Protein 4H61 (pdb70)

Structure (mmCIF, N/CA/C/O backbone):
data_4H61
#
_entry.id   4H61
#
_cell.length_a   125.950
_cell.length_b   125.950
_cell.length_c   125.950
_cell.angle_alpha   90.00
_cell.angle_beta   90.00
_cell.angle_gamma   90.00
#
_symmetry.space_group_name_H-M   'P 21 3'
#
loop_
_atom_site.group_PDB
_atom_site.id
_atom_site.type_symbol
_atom_site.label_atom_id
_atom_site.label_alt_id
_atom_site.label_comp_id
_atom_site.label_asym_id
_atom_site.label_entity_id
_atom_site.label_seq_id
_atom_site.pdbx_PDB_ins_code
_atom_site.Cartn_x
_atom_site.Cartn_y
_atom_site.Cartn_z
_atom_site.occupancy
_atom_site.B_iso_or_equiv
_atom_site.auth_seq_id
_atom_site.auth_comp_id
_atom_site.auth_asym_id
_atom_site.auth_atom_id
_atom_site.pdbx_PDB_model_num
ATOM 1 N N . HIS A 1 3 ? 49.781 111.062 73.076 1.00 193.78 8 HIS A N 1
ATOM 2 C CA . HIS A 1 3 ? 49.528 109.635 73.248 1.00 192.46 8 HIS A CA 1
ATOM 3 C C . HIS A 1 3 ? 49.943 108.846 72.007 1.00 183.55 8 HIS A C 1
ATOM 4 O O . HIS A 1 3 ? 50.060 109.400 70.913 1.00 185.43 8 HIS A O 1
ATOM 11 N N . MET A 1 4 ? 50.182 107.552 72.196 1.00 170.00 9 MET A N 1
ATOM 12 C CA . MET A 1 4 ? 50.466 106.644 71.095 1.00 154.48 9 MET A CA 1
ATOM 13 C C . MET A 1 4 ? 49.198 106.340 70.310 1.00 144.33 9 MET A C 1
ATOM 14 O O . MET A 1 4 ? 48.145 106.088 70.891 1.00 149.57 9 MET A O 1
ATOM 19 N N . ASP A 1 5 ? 49.308 106.363 68.986 1.00 128.19 10 ASP A N 1
ATOM 20 C CA . ASP A 1 5 ? 48.160 106.175 68.112 1.00 107.27 10 ASP A CA 1
ATOM 21 C C . ASP A 1 5 ? 47.931 104.693 67.861 1.00 109.60 10 ASP A C 1
ATOM 22 O O . ASP A 1 5 ? 48.764 104.019 67.257 1.00 112.62 10 ASP A O 1
ATOM 27 N N . LEU A 1 6 ? 46.787 104.193 68.319 1.00 105.47 11 LEU A N 1
ATOM 28 C CA . LEU A 1 6 ? 46.487 102.770 68.232 1.00 97.43 11 LEU A CA 1
ATOM 29 C C . LEU A 1 6 ? 46.011 102.348 66.848 1.00 100.69 11 LEU A C 1
ATOM 30 O O . LEU A 1 6 ? 45.823 101.159 66.586 1.00 111.69 11 LEU A O 1
ATOM 35 N N . THR A 1 7 ? 45.821 103.308 65.950 1.00 101.99 12 THR A N 1
ATOM 36 C CA . THR A 1 7 ? 45.439 102.958 64.581 1.00 106.44 12 THR A CA 1
ATOM 37 C C . THR A 1 7 ? 46.680 102.609 63.794 1.00 103.10 12 THR A C 1
ATOM 38 O O . THR A 1 7 ? 46.607 102.338 62.605 1.00 114.56 12 THR A O 1
ATOM 42 N N . SER A 1 8 ? 47.828 102.638 64.452 1.00 94.23 13 SER A N 1
ATOM 43 C CA . SER A 1 8 ? 49.057 102.432 63.736 1.00 100.91 13 SER A CA 1
ATOM 44 C C . SER A 1 8 ? 49.852 101.243 64.281 1.00 107.38 13 SER A C 1
ATOM 45 O O . SER A 1 8 ? 51.029 101.041 63.911 1.00 105.28 13 SER A O 1
ATOM 48 N N . ILE A 1 9 ? 49.228 100.449 65.150 1.00 95.00 14 ILE A N 1
ATOM 49 C CA . ILE A 1 9 ? 49.935 99.285 65.678 1.00 105.78 14 ILE A CA 1
ATOM 50 C C . ILE A 1 9 ? 49.180 97.973 65.506 1.00 109.73 14 ILE A C 1
ATOM 51 O O . ILE A 1 9 ? 47.975 97.956 65.283 1.00 111.57 14 ILE A O 1
ATOM 56 N N . GLN A 1 10 ? 49.922 96.877 65.593 1.00 114.09 15 GLN A N 1
ATOM 57 C CA . GLN A 1 10 ? 49.358 95.543 65.689 1.00 113.59 15 GLN A CA 1
ATOM 58 C C . GLN A 1 10 ? 50.000 94.903 66.903 1.00 108.16 15 GLN A C 1
ATOM 59 O O . GLN A 1 10 ? 51.174 95.133 67.194 1.00 112.24 15 GLN A O 1
ATOM 65 N N . TRP A 1 11 ? 49.234 94.092 67.608 1.00 103.53 16 TRP A N 1
ATOM 66 C CA . TRP A 1 11 ? 49.713 93.492 68.837 1.00 106.34 16 TRP A CA 1
ATOM 67 C C . TRP A 1 11 ? 49.586 91.982 68.688 1.00 109.85 16 TRP A C 1
ATOM 68 O O . TRP A 1 11 ? 48.654 91.491 68.053 1.00 111.42 16 TRP A O 1
ATOM 79 N N . ARG A 1 12 ? 50.547 91.252 69.236 1.00 111.76 17 ARG A N 1
ATOM 80 C CA . ARG A 1 12 ? 50.506 89.800 69.198 1.00 122.45 17 ARG A CA 1
ATOM 81 C C . ARG A 1 12 ? 51.336 89.236 70.338 1.00 127.98 17 ARG A C 1
ATOM 82 O O . ARG A 1 12 ? 52.504 89.593 70.491 1.00 134.39 17 ARG A O 1
ATOM 90 N N . MET A 1 13 ? 50.739 88.355 71.134 1.00 125.56 18 MET A N 1
ATOM 91 C CA . MET A 1 13 ? 51.436 87.782 72.282 1.00 128.82 18 MET A CA 1
ATOM 92 C C . MET A 1 13 ? 51.448 86.245 72.254 1.00 127.71 18 MET A C 1
ATOM 93 O O . MET A 1 13 ? 50.727 85.595 73.013 1.00 121.92 18 MET A O 1
ATOM 98 N N . PRO A 1 14 ? 52.289 85.659 71.383 1.00 137.09 19 PRO A N 1
ATOM 99 C CA . PRO A 1 14 ? 52.328 84.207 71.128 1.00 138.15 19 PRO A CA 1
ATOM 100 C C . PRO A 1 14 ? 52.512 83.365 72.392 1.00 142.16 19 PRO A C 1
ATOM 101 O O . PRO A 1 14 ? 52.018 82.237 72.456 1.00 137.80 19 PRO A O 1
ATOM 105 N N . GLU A 1 15 ? 53.208 83.917 73.383 1.00 150.93 20 GLU A N 1
ATOM 106 C CA . GLU A 1 15 ? 53.511 83.197 74.619 1.00 158.45 20 GLU A CA 1
ATOM 107 C C . GLU A 1 15 ? 52.269 82.967 75.477 1.00 150.66 20 GLU A C 1
ATOM 108 O O . GLU A 1 15 ? 52.256 82.096 76.344 1.00 152.21 20 GLU A O 1
ATOM 114 N N . TRP A 1 16 ? 51.227 83.754 75.232 1.00 144.38 21 TRP A N 1
ATOM 115 C CA . TRP A 1 16 ? 49.957 83.585 75.927 1.00 139.64 21 TRP A CA 1
ATOM 116 C C . TRP A 1 16 ? 49.125 82.535 75.196 1.00 141.95 21 TRP A C 1
ATOM 117 O O . TRP A 1 16 ? 48.479 81.687 75.816 1.00 139.54 21 TRP A O 1
ATOM 128 N N . VAL A 1 17 ? 49.157 82.598 73.868 1.00 143.88 22 VAL A N 1
ATOM 129 C CA . VAL A 1 17 ? 48.400 81.682 73.027 1.00 148.96 22 VAL A CA 1
ATOM 130 C C . VAL A 1 17 ? 48.807 80.233 73.276 1.00 158.74 22 VAL A C 1
ATOM 131 O O . VAL A 1 17 ? 47.951 79.359 73.427 1.00 159.44 22 VAL A O 1
ATOM 135 N N . GLN A 1 18 ? 50.113 79.986 73.324 1.00 165.34 23 GLN A N 1
ATOM 136 C CA . GLN A 1 18 ? 50.629 78.650 73.602 1.00 171.48 23 GLN A CA 1
ATOM 137 C C . GLN A 1 18 ? 50.235 78.195 75.004 1.00 168.19 23 GLN A C 1
ATOM 138 O O . GLN A 1 18 ? 49.876 77.038 75.214 1.00 170.52 23 GLN A O 1
ATOM 144 N N . SER A 1 19 ? 50.287 79.122 75.954 1.00 165.74 24 SER A N 1
ATOM 145 C CA . SER A 1 19 ? 49.929 78.843 77.341 1.00 166.70 24 SER A CA 1
ATOM 146 C C . SER A 1 19 ? 48.461 78.433 77.512 1.00 165.22 24 SER A C 1
ATOM 147 O O . SER A 1 19 ? 48.108 77.775 78.491 1.00 167.95 24 SER A O 1
ATOM 150 N N . MET A 1 20 ? 47.614 78.816 76.558 1.00 159.58 25 MET A N 1
ATOM 151 C CA . MET A 1 20 ? 46.175 78.557 76.651 1.00 153.26 25 MET A CA 1
ATOM 152 C C . MET A 1 20 ? 45.674 77.527 75.633 1.00 154.02 25 MET A C 1
ATOM 153 O O . MET A 1 20 ? 44.468 77.275 75.537 1.00 153.04 25 MET A O 1
ATOM 158 N N . GLY A 1 21 ? 46.598 76.939 74.875 1.00 153.73 26 GLY A N 1
ATOM 159 C CA . GLY A 1 21 ? 46.256 75.907 73.910 1.00 154.47 26 GLY A CA 1
ATOM 160 C C . GLY A 1 21 ? 45.574 76.427 72.657 1.00 153.52 26 GLY A C 1
ATOM 161 O O . GLY A 1 21 ? 44.748 75.734 72.055 1.00 150.72 26 GLY A O 1
ATOM 162 N N . GLY A 1 22 ? 45.919 77.652 72.266 1.00 151.98 27 GLY A N 1
ATOM 163 C CA . GLY A 1 22 ? 45.388 78.252 71.053 1.00 149.31 27 GLY A CA 1
ATOM 164 C C . GLY A 1 22 ? 44.145 79.088 71.287 1.00 146.41 27 GLY A C 1
ATOM 165 O O . GLY A 1 22 ? 43.461 78.943 72.303 1.00 147.17 27 GLY A O 1
ATOM 166 N N . LEU A 1 23 ? 43.840 79.966 70.340 1.00 144.19 28 LEU A N 1
ATOM 167 C CA . LEU A 1 23 ? 42.696 80.856 70.495 1.00 139.63 28 LEU A CA 1
ATOM 168 C C . LEU A 1 23 ? 41.379 80.136 70.271 1.00 141.34 28 LEU A C 1
ATOM 169 O O . LEU A 1 23 ? 41.238 79.336 69.346 1.00 143.29 28 LEU A O 1
ATOM 174 N N . ARG A 1 24 ? 40.418 80.434 71.135 1.00 142.25 29 ARG A N 1
ATOM 175 C CA . ARG A 1 24 ? 39.061 79.935 70.994 1.00 144.21 29 ARG A CA 1
ATOM 176 C C . ARG A 1 24 ? 38.103 81.052 71.387 1.00 139.31 29 ARG A C 1
ATOM 177 O O . ARG A 1 24 ? 38.474 81.949 72.149 1.00 135.14 29 ARG A O 1
ATOM 185 N N . THR A 1 25 ? 36.881 81.002 70.860 1.00 140.43 30 THR A N 1
ATOM 186 C CA . THR A 1 25 ? 35.826 81.945 71.231 1.00 136.61 30 THR A CA 1
ATOM 187 C C . THR A 1 25 ? 35.710 82.034 72.750 1.00 137.81 30 THR A C 1
ATOM 188 O O . THR A 1 25 ? 35.475 83.106 73.309 1.00 137.77 30 THR A O 1
ATOM 192 N N . GLU A 1 26 ? 35.907 80.890 73.400 1.00 141.15 31 GLU A N 1
ATOM 193 C CA . GLU A 1 26 ? 35.888 80.774 74.853 1.00 140.36 31 GLU A CA 1
ATOM 194 C C . GLU A 1 26 ? 36.847 81.732 75.549 1.00 130.51 31 GLU A C 1
ATOM 195 O O . GLU A 1 26 ? 36.557 82.195 76.651 1.00 127.76 31 GLU A O 1
ATOM 201 N N . ASN A 1 27 ? 37.986 82.020 74.917 1.00 126.10 32 ASN A N 1
ATOM 202 C CA . ASN A 1 27 ? 39.032 82.811 75.572 1.00 124.18 32 ASN A CA 1
ATOM 203 C C . ASN A 1 27 ? 39.584 84.022 74.800 1.00 125.30 32 ASN A C 1
ATOM 204 O O . ASN A 1 27 ? 40.420 84.764 75.327 1.00 130.34 32 ASN A O 1
ATOM 209 N N . VAL A 1 28 ? 39.121 84.227 73.571 1.00 117.58 33 VAL A N 1
ATOM 210 C CA . VAL A 1 28 ? 39.628 85.326 72.748 1.00 118.94 33 VAL A CA 1
ATOM 211 C C . VAL A 1 28 ? 39.531 86.708 73.427 1.00 120.84 33 VAL A C 1
ATOM 212 O O . VAL A 1 28 ? 40.438 87.531 73.317 1.00 124.82 33 VAL A O 1
ATOM 216 N N . LEU A 1 29 ? 38.445 86.948 74.148 1.00 119.16 34 LEU A N 1
ATOM 217 C CA . LEU A 1 29 ? 38.238 88.219 74.832 1.00 107.55 34 LEU A CA 1
ATOM 218 C C . LEU A 1 29 ? 39.259 88.398 75.942 1.00 108.41 34 LEU A C 1
ATOM 219 O O . LEU A 1 29 ? 39.636 89.520 76.270 1.00 114.02 34 LEU A O 1
ATOM 224 N N . GLU A 1 30 ? 39.706 87.295 76.530 1.00 110.72 35 GLU A N 1
ATOM 225 C CA . GLU A 1 30 ? 40.709 87.379 77.582 1.00 113.22 35 GLU A CA 1
ATOM 226 C C . GLU A 1 30 ? 42.037 87.781 76.961 1.00 115.74 35 GLU A C 1
ATOM 227 O O . GLU A 1 30 ? 42.789 88.576 77.530 1.00 120.53 35 GLU A O 1
ATOM 233 N N . TYR A 1 31 ? 42.310 87.218 75.787 1.00 113.50 36 TYR A N 1
ATOM 234 C CA . TYR A 1 31 ? 43.474 87.573 74.989 1.00 115.63 36 TYR A CA 1
ATOM 235 C C . TYR A 1 31 ? 43.466 89.071 74.739 1.00 114.52 36 TYR A C 1
ATOM 236 O O . TYR A 1 31 ? 44.458 89.771 74.981 1.00 116.62 36 TYR A O 1
ATOM 245 N N . PHE A 1 32 ? 42.325 89.549 74.260 1.00 106.74 37 PHE A N 1
ATOM 246 C CA . PHE A 1 32 ? 42.138 90.953 73.948 1.00 103.65 37 PHE A CA 1
ATOM 247 C C . PHE A 1 32 ? 42.440 91.815 75.167 1.00 103.79 37 PHE A C 1
ATOM 248 O O . PHE A 1 32 ? 42.958 92.918 75.034 1.00 104.60 37 PHE A O 1
ATOM 256 N N . SER A 1 33 ? 42.142 91.291 76.356 1.00 108.96 38 SER A N 1
ATOM 257 C CA . SER A 1 33 ? 42.353 92.025 77.611 1.00 111.45 38 SER A CA 1
ATOM 258 C C . SER A 1 33 ? 43.809 92.343 77.940 1.00 110.97 38 SER A C 1
ATOM 259 O O . SER A 1 33 ? 44.085 93.281 78.685 1.00 116.85 38 SER A O 1
ATOM 262 N N . GLN A 1 34 ? 44.738 91.561 77.407 1.00 106.25 39 GLN A N 1
ATOM 263 C CA . GLN A 1 34 ? 46.146 91.788 77.688 1.00 107.51 39 GLN A CA 1
ATOM 264 C C . GLN A 1 34 ? 46.745 92.785 76.687 1.00 109.11 39 GLN A C 1
ATOM 265 O O . GLN A 1 34 ? 47.937 93.102 76.739 1.00 109.65 39 GLN A O 1
ATOM 271 N N . SER A 1 35 ? 45.903 93.290 75.790 1.00 103.26 40 SER A N 1
ATOM 272 C CA . SER A 1 35 ? 46.366 94.150 74.706 1.00 103.05 40 SER A CA 1
ATOM 273 C C . SER A 1 35 ? 46.091 95.616 75.030 1.00 102.12 40 SER A C 1
ATOM 274 O O . SER A 1 35 ? 45.224 95.920 75.857 1.00 102.80 40 SER A O 1
ATOM 277 N N . PRO A 1 36 ? 46.829 96.535 74.386 1.00 98.53 41 PRO A N 1
ATOM 278 C CA . PR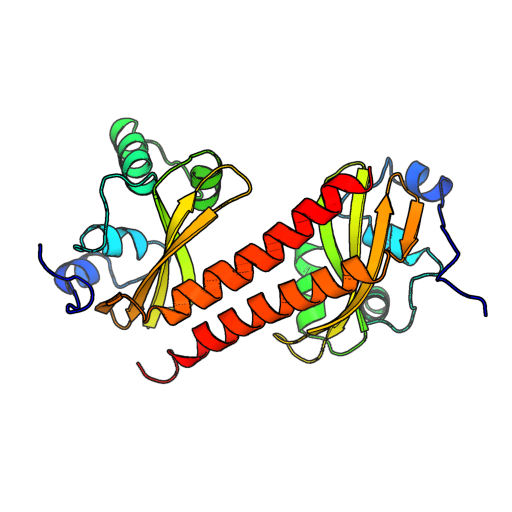O A 1 36 ? 46.631 97.976 74.602 1.00 93.67 41 PRO A CA 1
ATOM 279 C C . PRO A 1 36 ? 45.334 98.528 74.013 1.00 101.15 41 PRO A C 1
ATOM 280 O O . PRO A 1 36 ? 45.097 99.738 74.082 1.00 105.50 41 PRO A O 1
ATOM 284 N N . PHE A 1 37 ? 44.508 97.666 73.431 1.00 105.37 42 PHE A N 1
ATOM 285 C CA . PHE A 1 37 ? 43.213 98.103 72.913 1.00 101.74 42 PHE A CA 1
ATOM 286 C C . PHE A 1 37 ? 42.163 97.977 74.010 1.00 94.44 42 PHE A C 1
ATOM 287 O O . PHE A 1 37 ? 41.110 98.629 73.987 1.00 97.41 42 PHE A O 1
ATOM 295 N N . TYR A 1 38 ? 42.476 97.143 74.990 1.00 89.21 43 TYR A N 1
ATOM 296 C CA . TYR A 1 38 ? 41.582 96.922 76.114 1.00 94.71 43 TYR A CA 1
ATOM 297 C C . TYR A 1 38 ? 41.469 98.193 76.956 1.00 93.05 43 TYR A C 1
ATOM 298 O O . TYR A 1 38 ? 42.373 99.007 76.974 1.00 98.44 43 TYR A O 1
ATOM 307 N N . SER A 1 39 ? 40.343 98.369 77.625 1.00 96.73 44 SER A N 1
ATOM 308 C CA . SER A 1 39 ? 40.145 99.517 78.496 1.00 95.96 44 SER A CA 1
ATOM 309 C C . SER A 1 39 ? 39.617 99.071 79.843 1.00 99.16 44 SER A C 1
ATOM 310 O O . SER A 1 39 ? 38.548 98.459 79.933 1.00 98.14 44 SER A O 1
ATOM 313 N N . HIS A 1 40 ? 40.356 99.389 80.895 1.00 101.89 45 HIS A N 1
ATOM 314 C CA . HIS A 1 40 ? 39.981 98.928 82.222 1.00 97.37 45 HIS A CA 1
ATOM 315 C C . HIS A 1 40 ? 38.762 99.664 82.790 1.00 97.91 45 HIS A C 1
ATOM 316 O O . HIS A 1 40 ? 38.296 99.338 83.874 1.00 102.42 45 HIS A O 1
ATOM 323 N N . LYS A 1 41 ? 38.251 100.650 82.052 1.00 97.55 46 LYS A N 1
ATOM 324 C CA . LYS A 1 41 ? 37.010 101.329 82.423 1.00 101.68 46 LYS A CA 1
ATOM 325 C C . LYS A 1 41 ? 35.793 100.466 82.085 1.00 99.60 46 LYS A C 1
ATOM 326 O O . LYS A 1 41 ? 34.677 100.772 82.484 1.00 102.89 46 LYS A O 1
ATOM 332 N N . SER A 1 42 ? 36.006 99.397 81.330 1.00 100.73 47 SER A N 1
ATOM 333 C CA . SER A 1 42 ? 34.888 98.679 80.725 1.00 104.56 47 SER A CA 1
ATOM 334 C C . SER A 1 42 ? 34.085 97.858 81.719 1.00 105.99 47 SER A C 1
ATOM 335 O O . SER A 1 42 ? 34.626 97.355 82.706 1.00 99.39 47 SER A O 1
ATOM 338 N N . ASN A 1 43 ? 32.794 97.707 81.432 1.00 106.27 48 ASN A N 1
ATOM 339 C CA . ASN A 1 43 ? 31.953 96.792 82.184 1.00 110.59 48 ASN A CA 1
ATOM 340 C C . ASN A 1 43 ? 32.577 95.394 82.210 1.00 109.23 48 ASN A C 1
ATOM 341 O O . ASN A 1 43 ? 32.438 94.660 83.195 1.00 109.76 48 ASN A O 1
ATOM 346 N N . ASN A 1 44 ? 33.265 95.043 81.122 1.00 100.86 49 ASN A N 1
ATOM 347 C CA . ASN A 1 44 ? 34.003 93.785 81.028 1.00 100.45 49 ASN A CA 1
ATOM 348 C C . ASN A 1 44 ? 34.931 93.575 82.226 1.00 105.54 49 ASN A C 1
ATOM 349 O O . ASN A 1 44 ? 34.909 92.525 82.883 1.00 110.12 49 ASN A O 1
ATOM 354 N N . GLU A 1 45 ? 35.735 94.591 82.510 1.00 100.91 50 GLU A N 1
ATOM 355 C CA . GLU A 1 45 ? 36.710 94.514 83.584 1.00 107.33 50 GLU A CA 1
ATOM 356 C C . GLU A 1 45 ? 36.029 94.427 84.948 1.00 110.81 50 GLU A C 1
ATOM 357 O O . GLU A 1 45 ? 36.472 93.691 85.840 1.00 112.35 50 GLU A O 1
ATOM 363 N N . MET A 1 46 ? 34.946 95.181 85.101 1.00 106.17 51 MET A N 1
ATOM 364 C CA . MET A 1 46 ? 34.241 95.226 86.369 1.00 103.42 51 MET A CA 1
ATOM 365 C C . MET A 1 46 ? 33.741 93.828 86.681 1.00 108.51 51 MET A C 1
ATOM 366 O O . MET A 1 46 ? 33.884 93.337 87.804 1.00 109.27 51 MET A O 1
ATOM 371 N N . LEU A 1 47 ? 33.177 93.187 85.662 1.00 107.88 52 LEU A N 1
ATOM 372 C CA . LEU A 1 47 ? 32.700 91.817 85.775 1.00 105.04 52 LEU A CA 1
ATOM 373 C C . LEU A 1 47 ? 33.828 90.835 86.074 1.00 112.43 52 LEU A C 1
ATOM 374 O O . LEU A 1 47 ? 33.643 89.926 86.880 1.00 121.55 52 LEU A O 1
ATOM 379 N N . LYS A 1 48 ? 34.990 91.013 85.437 1.00 108.61 53 LYS A N 1
ATOM 380 C CA . LYS A 1 48 ? 36.097 90.080 85.647 1.00 107.60 53 LYS A CA 1
ATOM 381 C C . LYS A 1 48 ? 36.447 90.044 87.124 1.00 114.82 53 LYS A C 1
ATOM 382 O O . LYS A 1 48 ? 36.734 88.986 87.686 1.00 122.77 53 LYS A O 1
ATOM 388 N N . MET A 1 49 ? 36.387 91.208 87.758 1.00 112.49 54 MET A N 1
ATOM 389 C CA . MET A 1 49 ? 36.825 91.329 89.139 1.00 116.54 54 MET A CA 1
ATOM 390 C C . MET A 1 49 ? 35.785 90.900 90.168 1.00 123.27 54 MET A C 1
ATOM 391 O O . MET A 1 49 ? 36.148 90.370 91.216 1.00 128.97 54 MET A O 1
ATOM 396 N N . GLN A 1 50 ? 34.504 91.119 89.882 1.00 120.50 55 GLN A N 1
ATOM 397 C CA . GLN A 1 50 ? 33.473 90.610 90.772 1.00 129.07 55 GLN A CA 1
ATOM 398 C C . GLN A 1 50 ? 33.581 89.091 90.789 1.00 131.11 55 GLN A C 1
ATOM 399 O O . GLN A 1 50 ? 33.439 88.456 91.834 1.00 131.25 55 GLN A O 1
ATOM 405 N N . SER A 1 51 ? 33.871 88.524 89.622 1.00 128.53 56 SER A N 1
ATOM 406 C CA . SER A 1 51 ? 33.946 87.079 89.462 1.00 129.57 56 SER A CA 1
ATOM 407 C C . SER A 1 51 ? 35.110 86.481 90.248 1.00 129.75 56 SER A C 1
ATOM 408 O O . SER A 1 51 ? 34.946 85.498 90.972 1.00 131.42 56 SER A O 1
ATOM 411 N N . GLN A 1 52 ? 36.285 87.083 90.102 1.00 123.09 57 GLN A N 1
ATOM 412 C CA . GLN A 1 52 ? 37.473 86.608 90.793 1.00 126.95 57 GLN A CA 1
ATOM 413 C C . GLN A 1 52 ? 37.374 86.806 92.304 1.00 134.34 57 GLN A C 1
ATOM 414 O O . GLN A 1 52 ? 37.689 85.904 93.086 1.00 136.22 57 GLN A O 1
ATOM 420 N N . PHE A 1 53 ? 36.935 87.993 92.706 1.00 133.04 58 PHE A N 1
ATOM 421 C CA . PHE A 1 53 ? 36.891 88.356 94.114 1.00 134.15 58 PHE A CA 1
ATOM 422 C C . PHE A 1 53 ? 35.872 87.547 94.901 1.00 139.76 58 PHE A C 1
ATOM 423 O O . PHE A 1 53 ? 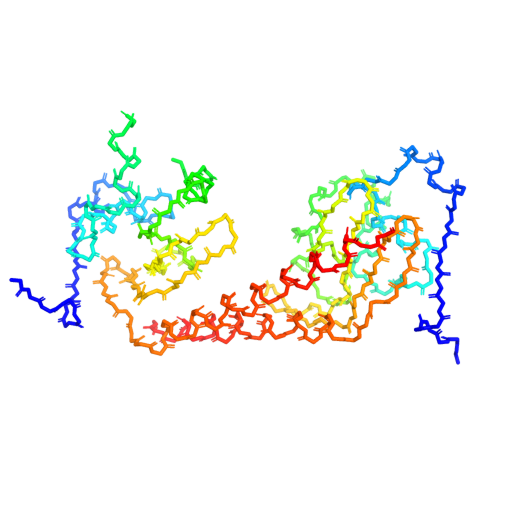36.115 87.203 96.057 1.00 143.64 58 PHE A O 1
ATOM 431 N N . ASN A 1 54 ? 34.729 87.262 94.281 1.00 139.44 59 ASN A N 1
ATOM 432 C CA . ASN A 1 54 ? 33.661 86.523 94.948 1.00 141.26 59 ASN A CA 1
ATOM 433 C C . ASN A 1 54 ? 33.751 85.036 94.655 1.00 147.26 59 ASN A C 1
ATOM 434 O O . ASN A 1 54 ? 32.933 84.256 95.148 1.00 154.74 59 ASN A O 1
ATOM 439 N N . ALA A 1 55 ? 34.751 84.655 93.858 1.00 143.39 60 ALA A N 1
ATOM 440 C CA . ALA A 1 55 ? 34.923 83.273 93.400 1.00 140.21 60 ALA A CA 1
ATOM 441 C C . ALA A 1 55 ? 33.624 82.734 92.803 1.00 143.21 60 ALA A C 1
ATOM 442 O O . ALA A 1 55 ? 33.123 81.692 93.214 1.00 142.17 60 ALA A O 1
ATOM 444 N N . LEU A 1 56 ? 33.087 83.462 91.830 1.00 145.89 61 LEU A N 1
ATOM 445 C CA . LEU A 1 56 ? 31.764 83.182 91.301 1.00 149.05 61 LEU A CA 1
ATOM 446 C C . LEU A 1 56 ? 31.800 83.039 89.785 1.00 151.36 61 LEU A C 1
ATOM 447 O O . LEU A 1 56 ? 32.498 83.781 89.098 1.00 152.66 61 LEU A O 1
ATOM 452 N N . ASP A 1 57 ? 31.051 82.074 89.269 1.00 155.75 62 ASP A N 1
ATOM 453 C CA . ASP A 1 57 ? 30.882 81.921 87.831 1.00 158.14 62 ASP A CA 1
ATOM 454 C C . ASP A 1 57 ? 29.630 82.682 87.413 1.00 159.28 62 ASP A C 1
ATOM 455 O O . ASP A 1 57 ? 28.523 82.380 87.858 1.00 161.53 62 ASP A O 1
ATOM 460 N N . LEU A 1 58 ? 29.814 83.675 86.555 1.00 155.67 63 LEU A N 1
ATOM 461 C CA . LEU A 1 58 ? 28.728 84.570 86.191 1.00 150.58 63 LEU A CA 1
ATOM 462 C C . LEU A 1 58 ? 28.067 84.169 84.877 1.00 148.37 63 LEU A C 1
ATOM 463 O O . LEU A 1 58 ? 27.137 84.829 84.412 1.00 151.77 63 LEU A O 1
ATOM 468 N N . GLY A 1 59 ? 28.556 83.089 84.277 1.00 143.17 64 GLY A N 1
ATOM 469 C CA . GLY A 1 59 ? 27.930 82.529 83.094 1.00 141.61 64 GLY A CA 1
ATOM 470 C C . GLY A 1 59 ? 28.040 83.391 81.854 1.00 139.89 64 GLY A C 1
ATOM 471 O O . GLY A 1 59 ? 29.100 83.948 81.566 1.00 145.67 64 GLY A O 1
ATOM 472 N N . ASP A 1 60 ? 26.935 83.504 81.122 1.00 134.88 65 ASP A N 1
ATOM 473 C CA . ASP A 1 60 ? 26.927 84.172 79.824 1.00 133.17 65 ASP A CA 1
ATOM 474 C C . ASP A 1 60 ? 27.236 85.661 79.939 1.00 136.70 65 ASP A C 1
ATOM 475 O O . ASP A 1 60 ? 26.479 86.418 80.548 1.00 140.62 65 ASP A O 1
ATOM 480 N N . LEU A 1 61 ? 28.352 86.071 79.347 1.00 133.25 66 LEU A N 1
ATOM 481 C CA . LEU A 1 61 ? 28.809 87.451 79.428 1.00 125.86 66 LEU A CA 1
ATOM 482 C C . LEU A 1 61 ? 27.790 88.430 78.862 1.00 129.10 66 LEU A C 1
ATOM 483 O O . LEU A 1 61 ? 27.449 89.422 79.509 1.00 126.46 66 LEU A O 1
ATOM 488 N N . ASN A 1 62 ? 27.315 88.146 77.652 1.00 131.96 67 ASN A N 1
ATOM 489 C CA . ASN A 1 62 ? 26.376 89.024 76.958 1.00 129.63 67 ASN A CA 1
ATOM 490 C C . ASN A 1 62 ? 25.118 89.329 77.762 1.00 129.04 67 ASN A C 1
ATOM 491 O O . ASN A 1 62 ? 24.553 90.421 77.659 1.00 130.40 67 ASN A O 1
ATOM 496 N N . SER A 1 63 ? 24.670 88.367 78.558 1.00 125.15 68 SER A N 1
ATOM 497 C CA . SER A 1 63 ? 23.491 88.607 79.372 1.00 129.93 68 SER A CA 1
ATOM 498 C C . SER A 1 63 ? 23.867 89.495 80.551 1.00 128.08 68 SER A C 1
ATOM 499 O O . SER A 1 63 ? 23.080 90.336 80.982 1.00 133.17 68 SER A O 1
ATOM 502 N N . GLN A 1 64 ? 25.081 89.325 81.057 1.00 123.28 69 GLN A N 1
ATOM 503 C CA . GLN A 1 64 ? 25.567 90.186 82.128 1.00 124.14 69 GLN A CA 1
ATOM 504 C C . GLN A 1 64 ? 25.732 91.637 81.664 1.00 120.10 69 GLN A C 1
ATOM 505 O O . GLN A 1 64 ? 25.438 92.576 82.410 1.00 120.49 69 GLN A O 1
ATOM 511 N N . LEU A 1 65 ? 26.189 91.815 80.428 1.00 111.98 70 LEU A N 1
ATOM 512 C CA . LEU A 1 65 ? 26.392 93.152 79.883 1.00 114.08 70 LEU A CA 1
ATOM 513 C C . LEU A 1 65 ? 25.089 93.933 79.672 1.00 123.17 70 LEU A C 1
ATOM 514 O O . LEU A 1 65 ? 25.082 95.162 79.751 1.00 126.17 70 LEU A O 1
ATOM 519 N N . LYS A 1 66 ? 23.991 93.231 79.407 1.00 126.21 71 LYS A N 1
ATOM 520 C CA . LYS A 1 66 ? 22.725 93.916 79.146 1.00 129.98 71 LYS A CA 1
ATOM 521 C C . LYS A 1 66 ? 22.267 94.733 80.352 1.00 128.71 71 LYS A C 1
ATOM 522 O O . LYS A 1 66 ? 21.688 95.812 80.199 1.00 131.66 71 LYS A O 1
ATOM 528 N N . ARG A 1 67 ? 22.577 94.236 81.545 1.00 125.54 72 ARG A N 1
ATOM 529 C CA . ARG A 1 67 ? 22.173 94.881 82.794 1.00 127.66 72 ARG A CA 1
ATOM 530 C C . ARG A 1 67 ? 23.050 96.071 83.172 1.00 126.14 72 ARG A C 1
ATOM 531 O O . ARG A 1 67 ? 22.804 96.726 84.181 1.00 129.42 72 ARG A O 1
ATOM 539 N N . LEU A 1 68 ? 24.085 96.342 82.384 1.00 122.18 73 LEU A N 1
ATOM 540 C CA . LEU A 1 68 ? 25.029 97.401 82.733 1.00 116.59 73 LEU A CA 1
ATOM 541 C C . LEU A 1 68 ? 25.107 98.486 81.668 1.00 115.14 73 LEU A C 1
ATOM 542 O O . LEU A 1 68 ? 24.711 98.268 80.521 1.00 126.17 73 LEU A O 1
ATOM 547 N N . THR A 1 69 ? 25.615 99.652 82.057 1.00 105.95 74 THR A N 1
ATOM 548 C CA . THR A 1 69 ? 25.850 100.757 81.122 1.00 102.03 74 THR A CA 1
ATOM 549 C C . THR A 1 69 ? 27.310 101.197 81.177 1.00 105.33 74 THR A C 1
ATOM 550 O O . THR A 1 69 ? 27.942 101.166 82.238 1.00 109.78 74 THR A O 1
ATOM 554 N N . GLY A 1 70 ? 27.851 101.595 80.029 1.00 102.36 75 GLY A N 1
ATOM 555 C CA . GLY A 1 70 ? 29.244 101.991 79.942 1.00 91.74 75 GLY A CA 1
ATOM 556 C C . GLY A 1 70 ? 29.979 101.292 78.820 1.00 101.26 75 GLY A C 1
ATOM 557 O O . GLY A 1 70 ? 29.363 100.573 78.023 1.00 109.28 75 GLY A O 1
ATOM 558 N N . ILE A 1 71 ? 31.295 101.504 78.752 1.00 99.52 76 ILE A N 1
ATOM 559 C CA . ILE A 1 71 ? 32.136 100.846 77.747 1.00 100.52 76 ILE A CA 1
ATOM 560 C C . ILE A 1 71 ? 32.048 99.314 77.835 1.00 104.24 76 ILE A C 1
ATOM 561 O O . ILE A 1 71 ? 32.124 98.734 78.924 1.00 106.64 76 ILE A O 1
ATOM 566 N N . GLN A 1 72 ? 31.877 98.663 76.689 1.00 100.57 77 GLN A N 1
ATOM 567 C CA . GLN A 1 72 ? 31.771 97.207 76.650 1.00 100.66 77 GLN A CA 1
ATOM 568 C C . GLN A 1 72 ? 32.512 96.656 75.448 1.00 101.84 77 GLN A C 1
ATOM 569 O O . GLN A 1 72 ? 32.603 97.314 74.408 1.00 102.54 77 GLN A O 1
ATOM 575 N N . PHE A 1 73 ? 33.035 95.445 75.598 1.00 100.19 78 PHE A N 1
ATOM 576 C CA . PHE A 1 73 ? 33.639 94.725 74.486 1.00 102.56 78 PHE A CA 1
ATOM 577 C C . PHE A 1 73 ? 32.867 93.439 74.239 1.00 106.10 78 PHE A C 1
ATOM 578 O O . PHE A 1 73 ? 32.645 92.650 75.158 1.00 107.90 78 PHE A O 1
ATOM 586 N N . VAL A 1 74 ? 32.442 93.232 73.000 1.00 102.04 79 VAL A N 1
ATOM 587 C CA . VAL A 1 74 ? 31.707 92.026 72.665 1.00 103.09 79 VAL A CA 1
ATOM 588 C C . VAL A 1 74 ? 32.240 91.418 71.382 1.00 108.04 79 VAL A C 1
ATOM 589 O O . VAL A 1 74 ? 32.827 92.110 70.542 1.00 110.98 79 VAL A O 1
ATOM 593 N N . ILE A 1 75 ? 32.042 90.113 71.245 1.00 108.89 80 ILE A N 1
ATOM 594 C CA . ILE A 1 75 ? 32.383 89.408 70.023 1.00 108.75 80 ILE A CA 1
ATOM 595 C C . ILE A 1 75 ? 31.192 89.481 69.084 1.00 113.85 80 ILE A C 1
ATOM 596 O O . ILE A 1 75 ? 30.067 89.147 69.469 1.00 119.51 80 ILE A O 1
ATOM 601 N N . ILE A 1 76 ? 31.427 89.939 67.859 1.00 110.46 81 ILE A N 1
ATOM 602 C CA . ILE A 1 76 ? 30.333 90.100 66.901 1.00 110.50 81 ILE A CA 1
ATOM 603 C C . ILE A 1 76 ? 30.539 89.277 65.634 1.00 118.13 81 ILE A C 1
ATOM 604 O O . ILE A 1 76 ? 29.713 89.320 64.727 1.00 122.58 81 ILE A O 1
ATOM 609 N N . HIS A 1 77 ? 31.646 88.545 65.570 1.00 116.45 82 HIS A N 1
ATOM 610 C CA . HIS A 1 77 ? 31.876 87.628 64.465 1.00 120.28 82 HIS A CA 1
ATOM 611 C C . HIS A 1 77 ? 32.852 86.518 64.839 1.00 128.45 82 HIS A C 1
ATOM 612 O O . HIS A 1 77 ? 33.878 86.770 65.464 1.00 133.77 82 HIS A O 1
ATOM 619 N N . GLU A 1 78 ? 32.528 85.287 64.448 1.00 136.95 83 GLU A N 1
ATOM 620 C CA . GLU A 1 78 ? 33.337 84.129 64.808 1.00 141.79 83 GLU A CA 1
ATOM 621 C C . GLU A 1 78 ? 33.671 83.280 63.598 1.00 146.51 83 GLU A C 1
ATOM 622 O O . GLU A 1 78 ? 32.778 82.770 62.925 1.00 153.56 83 GLU A O 1
ATOM 628 N N . ARG A 1 79 ? 34.962 83.134 63.322 1.00 144.32 84 ARG A N 1
ATOM 629 C CA . ARG A 1 79 ? 35.425 82.192 62.308 1.00 145.15 84 ARG A CA 1
ATOM 630 C C . ARG A 1 79 ? 36.633 81.414 62.804 1.00 140.23 84 ARG A C 1
ATOM 631 O O . ARG A 1 79 ? 37.738 81.581 62.280 1.00 133.68 84 ARG A O 1
ATOM 639 N N . PRO A 1 80 ? 36.427 80.557 63.821 1.00 143.08 85 PRO A N 1
ATOM 640 C CA . PRO A 1 80 ? 37.527 79.746 64.348 1.00 143.84 85 PRO A CA 1
ATOM 641 C C . PRO A 1 80 ? 38.133 78.904 63.236 1.00 148.00 85 PRO A C 1
ATOM 642 O O . PRO A 1 80 ? 37.400 78.461 62.352 1.00 146.53 85 PRO A O 1
ATOM 646 N N . PRO A 1 81 ? 39.453 78.682 63.283 1.00 149.97 86 PRO A N 1
ATOM 647 C CA . PRO A 1 81 ? 40.318 79.202 64.347 1.00 150.03 86 PRO A CA 1
ATOM 648 C C . PRO A 1 81 ? 41.183 80.383 63.903 1.00 147.00 86 PRO A C 1
ATOM 649 O O . PRO A 1 81 ? 42.187 80.675 64.554 1.00 136.84 86 PRO A O 1
ATOM 653 N N . PHE A 1 82 ? 40.798 81.053 62.819 1.00 153.41 87 PHE A N 1
ATOM 654 C CA . PHE A 1 82 ? 41.614 82.139 62.276 1.00 153.28 87 PHE A CA 1
ATOM 655 C C . PHE A 1 82 ? 41.196 83.545 62.722 1.00 135.29 87 PHE A C 1
ATOM 656 O O . PHE A 1 82 ? 42.050 84.344 63.108 1.00 137.19 87 PHE A O 1
ATOM 664 N N . LEU A 1 83 ? 39.907 83.865 62.670 1.00 118.99 88 LEU A N 1
ATOM 665 C CA . LEU A 1 83 ? 39.514 85.198 63.093 1.00 130.40 88 LEU A CA 1
ATOM 666 C C . LEU A 1 83 ? 38.327 85.304 64.039 1.00 135.78 88 LEU A C 1
ATOM 667 O O . LEU A 1 83 ? 37.442 84.451 64.068 1.00 137.68 88 LEU A O 1
ATOM 672 N N . TRP A 1 84 ? 38.345 86.384 64.814 1.00 131.29 89 TRP A N 1
ATOM 673 C CA . TRP A 1 84 ? 37.199 86.822 65.585 1.00 123.88 89 TRP A CA 1
ATOM 674 C C . TRP A 1 84 ? 37.185 88.330 65.456 1.00 126.08 89 TRP A C 1
ATOM 675 O O . TRP A 1 84 ? 38.241 88.949 65.311 1.00 127.79 89 TRP A O 1
ATOM 686 N N . VAL A 1 85 ? 35.996 88.920 65.487 1.00 122.19 90 VAL A N 1
ATOM 687 C CA . VAL A 1 85 ? 35.869 90.368 65.404 1.00 116.79 90 VAL A CA 1
ATOM 688 C C . VAL A 1 85 ? 35.208 90.913 66.657 1.00 120.04 90 VAL A C 1
ATOM 689 O O . VAL A 1 85 ? 34.143 90.439 67.071 1.00 125.27 90 VAL A O 1
ATOM 693 N N . ILE A 1 86 ? 35.847 91.918 67.251 1.00 113.21 91 ILE A N 1
ATOM 694 C CA . ILE A 1 86 ? 35.424 92.461 68.535 1.00 107.60 91 ILE A CA 1
ATOM 695 C C . ILE A 1 86 ? 34.989 93.901 68.375 1.00 107.19 91 ILE A C 1
ATOM 696 O O . ILE A 1 86 ? 35.601 94.651 67.619 1.00 114.93 91 ILE A O 1
ATOM 701 N N . GLN A 1 87 ? 33.928 94.284 69.078 1.00 106.05 92 GLN A N 1
ATOM 702 C CA . GLN A 1 87 ? 33.418 95.645 69.008 1.00 105.36 92 GLN A CA 1
ATOM 703 C C . GLN A 1 87 ? 33.427 96.329 70.366 1.00 108.50 92 GLN A C 1
ATOM 704 O O . GLN A 1 87 ? 32.916 95.786 71.351 1.00 108.60 92 GLN A O 1
ATOM 710 N N . LYS A 1 88 ? 34.026 97.516 70.413 1.00 106.89 93 LYS A N 1
ATOM 711 C CA . LYS A 1 88 ? 33.938 98.387 71.579 1.00 104.70 93 LYS A CA 1
ATOM 712 C C . LYS A 1 88 ? 32.668 99.199 71.416 1.00 102.99 93 LYS A C 1
ATOM 713 O O . LYS A 1 88 ? 32.427 99.768 70.351 1.00 104.10 93 LYS A O 1
ATOM 719 N N . GLN A 1 89 ? 31.848 99.239 72.460 1.00 99.48 94 GLN A N 1
ATOM 720 C CA . GLN A 1 89 ? 30.581 99.950 72.390 1.00 102.60 94 GLN A CA 1
ATOM 721 C C . GLN A 1 89 ? 30.241 100.627 73.718 1.00 106.54 94 GLN A C 1
ATOM 722 O O . GLN A 1 89 ? 30.643 100.171 74.786 1.00 115.31 94 GLN A O 1
ATOM 728 N N . ASN A 1 90 ? 29.515 101.732 73.652 1.00 96.67 95 ASN A N 1
ATOM 729 C CA . ASN A 1 90 ? 29.020 102.340 74.858 1.00 95.71 95 ASN A CA 1
ATOM 730 C C . ASN A 1 90 ? 27.561 101.972 75.017 1.00 107.62 95 ASN A C 1
ATOM 731 O O . ASN A 1 90 ? 26.719 102.413 74.240 1.00 113.68 95 ASN A O 1
ATOM 736 N N . ARG A 1 91 ? 27.253 101.158 76.018 1.00 107.84 96 ARG A N 1
ATOM 737 C CA . ARG A 1 91 ? 25.881 100.717 76.205 1.00 108.89 96 ARG A CA 1
ATOM 738 C C . ARG A 1 91 ? 25.080 101.738 77.001 1.00 112.47 96 ARG A C 1
ATOM 739 O O . ARG A 1 91 ? 25.392 102.021 78.156 1.00 117.86 96 ARG A O 1
ATOM 747 N N . LEU A 1 92 ? 24.047 102.289 76.375 1.00 112.48 97 LEU A N 1
ATOM 748 C CA . LEU A 1 92 ? 23.271 103.374 76.979 1.00 111.65 97 LEU A CA 1
ATOM 749 C C . LEU A 1 92 ? 22.249 102.830 77.953 1.00 115.49 97 LEU A C 1
ATOM 750 O O . LEU A 1 92 ? 21.999 103.434 78.992 1.00 114.78 97 LEU A O 1
ATOM 755 N N . ASN A 1 93 ? 21.662 101.690 77.596 1.00 124.19 98 ASN A N 1
ATOM 756 C CA . ASN A 1 93 ? 20.732 100.958 78.455 1.00 123.69 98 ASN A CA 1
ATOM 757 C C . ASN A 1 93 ? 20.527 99.540 77.934 1.00 130.71 98 ASN A C 1
ATOM 758 O O . ASN A 1 93 ? 21.366 99.009 77.211 1.00 138.91 98 ASN A O 1
ATOM 763 N N . GLU A 1 94 ? 19.401 98.931 78.277 1.00 132.75 99 GLU A N 1
ATOM 764 C CA . GLU A 1 94 ? 19.178 97.531 77.930 1.00 134.61 99 GLU A CA 1
ATOM 765 C C . GLU A 1 94 ? 18.810 97.350 76.467 1.00 131.99 99 GLU A C 1
ATOM 766 O O . GLU A 1 94 ? 18.839 96.236 75.945 1.00 134.44 99 GLU A O 1
ATOM 772 N N . ASN A 1 95 ? 18.482 98.454 75.805 1.00 128.70 100 ASN A N 1
ATOM 773 C CA . ASN A 1 95 ? 18.025 98.402 74.423 1.00 135.02 100 ASN A CA 1
ATOM 774 C C . ASN A 1 95 ? 18.925 99.142 73.453 1.00 136.21 100 ASN A C 1
ATOM 775 O O . ASN A 1 95 ? 18.800 98.973 72.246 1.00 140.33 100 ASN A O 1
ATOM 780 N N . GLU A 1 96 ? 19.811 99.985 73.966 1.00 134.55 101 GLU A N 1
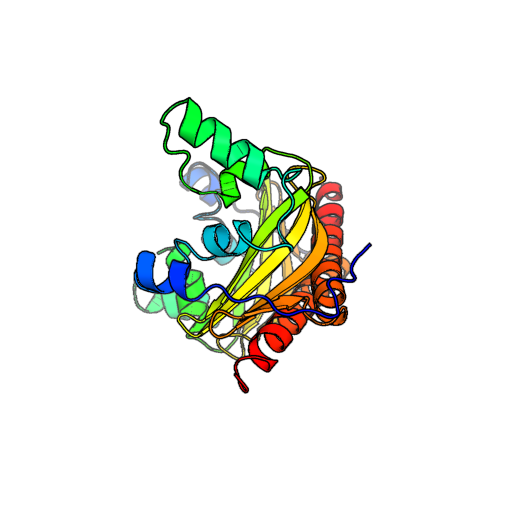ATOM 781 C CA . GLU A 1 96 ? 20.623 100.804 73.078 1.00 136.87 101 GLU A CA 1
ATOM 782 C C . GLU A 1 96 ? 22.116 100.670 73.325 1.00 135.31 101 GLU A C 1
ATOM 783 O O . GLU A 1 96 ? 22.572 100.498 74.459 1.00 140.11 101 GLU A O 1
ATOM 789 N N . VAL A 1 97 ? 22.865 100.766 72.234 1.00 121.02 102 VAL A N 1
ATOM 790 C CA . VAL A 1 97 ? 24.303 100.625 72.261 1.00 111.04 102 VAL A CA 1
ATOM 791 C C . VAL A 1 97 ? 24.896 101.542 71.196 1.00 114.87 102 VAL A C 1
ATOM 792 O O . VAL A 1 97 ? 24.334 101.679 70.113 1.00 119.79 102 VAL A O 1
ATOM 796 N N . LYS A 1 98 ? 26.010 102.199 71.502 1.00 114.02 103 LYS A N 1
ATOM 797 C CA . LYS A 1 98 ? 26.675 103.019 70.496 1.00 108.86 103 LYS A CA 1
ATOM 798 C C . LYS A 1 98 ? 28.030 102.426 70.151 1.00 110.28 103 LYS A C 1
ATOM 799 O O . LYS A 1 98 ? 28.928 102.371 70.989 1.00 112.63 103 LYS A O 1
ATOM 805 N N . PRO A 1 99 ? 28.174 101.954 68.913 1.00 113.24 104 PRO A N 1
ATOM 806 C CA . PRO A 1 99 ? 29.432 101.350 68.464 1.00 111.21 104 PRO A CA 1
ATOM 807 C C . PRO A 1 99 ? 30.517 102.410 68.397 1.00 113.20 104 PRO A C 1
ATOM 808 O O . PRO A 1 99 ? 30.293 103.465 67.802 1.00 116.39 104 PRO A O 1
ATOM 812 N N . LEU A 1 100 ? 31.665 102.133 69.010 1.00 110.62 105 LEU A N 1
ATOM 813 C CA . LEU A 1 100 ? 32.752 103.102 69.092 1.00 106.09 105 LEU A CA 1
ATOM 814 C C . LEU A 1 100 ? 33.873 102.756 68.127 1.00 107.15 105 LEU A C 1
ATOM 815 O O . LEU A 1 100 ? 34.260 103.583 67.300 1.00 111.24 105 LEU A O 1
ATOM 820 N N . THR A 1 101 ? 34.410 101.544 68.254 1.00 99.59 106 THR A N 1
ATOM 821 C CA . THR A 1 101 ? 35.417 101.048 67.322 1.00 98.31 106 THR A CA 1
ATOM 822 C C . THR A 1 101 ? 35.343 99.519 67.177 1.00 99.86 106 THR A C 1
ATOM 823 O O . THR A 1 101 ? 34.767 98.833 68.028 1.00 100.01 106 THR A O 1
ATOM 827 N N . VAL A 1 102 ? 35.890 98.980 66.088 1.00 96.18 107 VAL A N 1
ATOM 828 C CA . VAL A 1 102 ? 35.955 97.525 65.957 1.00 97.99 107 VAL A CA 1
ATOM 829 C C . VAL A 1 102 ? 37.367 97.022 65.652 1.00 99.64 107 VAL A C 1
ATOM 830 O O . VAL A 1 102 ? 38.156 97.706 65.000 1.00 106.34 107 VAL A O 1
ATOM 834 N N . TYR A 1 103 ? 37.687 95.836 66.158 1.00 100.19 108 TYR A N 1
ATOM 835 C CA . TYR A 1 103 ? 39.043 95.313 66.082 1.00 110.49 108 TYR A CA 1
ATOM 836 C C . TYR A 1 103 ? 39.022 93.938 65.445 1.00 115.28 108 TYR A C 1
ATOM 837 O O . TYR A 1 103 ? 38.046 93.200 65.577 1.00 118.12 108 TYR A O 1
ATOM 846 N N . PHE A 1 104 ? 40.108 93.591 64.765 1.00 114.24 109 PHE A N 1
ATOM 847 C CA . PHE A 1 104 ? 40.268 92.248 64.227 1.00 112.76 109 PHE A CA 1
ATOM 848 C C . PHE A 1 104 ? 41.259 91.444 65.052 1.00 115.99 109 PHE A C 1
ATOM 849 O O . PHE A 1 104 ? 42.286 91.959 65.489 1.00 120.11 109 PHE A O 1
ATOM 857 N N . VAL A 1 105 ? 40.925 90.184 65.288 1.00 115.04 110 VAL A N 1
ATOM 858 C CA . VAL A 1 105 ? 41.868 89.243 65.860 1.00 113.07 110 VAL A CA 1
ATOM 859 C C . VAL A 1 105 ? 42.127 88.209 64.777 1.00 120.79 110 VAL A C 1
ATOM 860 O O . VAL A 1 105 ? 41.460 87.174 64.705 1.00 121.77 110 VAL A O 1
ATOM 864 N N . CYS A 1 106 ? 43.085 88.520 63.914 1.00 125.05 111 CYS A N 1
ATOM 865 C CA . CYS A 1 106 ? 43.371 87.692 62.756 1.00 130.08 111 CYS A CA 1
ATOM 866 C C . CYS A 1 106 ? 44.722 87.011 62.927 1.00 133.48 111 CYS A C 1
ATOM 867 O O . CYS A 1 106 ? 45.751 87.682 63.014 1.00 135.26 111 CYS A O 1
ATOM 870 N N . ASN A 1 107 ? 44.712 85.682 62.978 1.00 134.52 112 ASN A N 1
ATOM 871 C CA . ASN A 1 107 ? 45.930 84.903 63.209 1.00 136.49 112 ASN A CA 1
ATOM 872 C C . ASN A 1 107 ? 46.696 85.356 64.441 1.00 133.61 112 ASN A C 1
ATOM 873 O O . ASN A 1 107 ? 47.912 85.509 64.391 1.00 140.08 112 ASN A O 1
ATOM 878 N N . GLU A 1 108 ? 45.969 85.590 65.530 1.00 130.71 113 GLU A N 1
ATOM 879 C CA . GLU A 1 108 ? 46.545 86.021 66.808 1.00 132.40 113 GLU A CA 1
ATOM 880 C C . GLU A 1 108 ? 47.055 87.471 66.790 1.00 127.87 113 GLU A C 1
ATOM 881 O O . GLU A 1 108 ? 47.596 87.968 67.784 1.00 121.11 113 GLU A O 1
ATOM 887 N N . ASN A 1 109 ? 46.863 88.140 65.656 1.00 123.19 114 ASN A N 1
ATOM 888 C CA . ASN A 1 109 ? 47.175 89.551 65.527 1.00 121.99 114 ASN A CA 1
ATOM 889 C C . ASN A 1 109 ? 45.948 90.395 65.807 1.00 123.67 114 ASN A C 1
ATOM 890 O O . ASN A 1 109 ? 44.902 90.213 65.180 1.00 126.65 114 ASN A O 1
ATOM 895 N N . ILE A 1 110 ? 46.074 91.317 66.751 1.00 115.47 115 ILE A N 1
ATOM 896 C CA . ILE A 1 110 ? 44.995 92.239 67.030 1.00 107.91 115 ILE A CA 1
ATOM 897 C C . ILE A 1 110 ? 45.327 93.629 66.487 1.00 109.39 115 ILE A C 1
ATOM 898 O O . ILE A 1 110 ? 46.441 94.125 66.662 1.00 108.75 115 ILE A O 1
ATOM 903 N N . TYR A 1 111 ? 44.354 94.240 65.818 1.00 106.08 116 TYR A N 1
ATOM 904 C CA . TYR A 1 111 ? 44.479 95.602 65.323 1.00 104.44 116 TYR A CA 1
ATOM 905 C C . TYR A 1 111 ? 43.086 96.181 65.068 1.00 110.62 116 TYR A C 1
ATOM 906 O O . TYR A 1 111 ? 42.124 95.429 64.887 1.00 112.43 116 TYR A O 1
ATOM 915 N N . MET A 1 112 ? 42.974 97.510 65.082 1.00 110.02 117 MET A N 1
ATOM 916 C CA . MET A 1 112 ? 41.712 98.185 64.759 1.00 97.80 117 MET A CA 1
ATOM 917 C C . MET A 1 112 ? 41.370 97.955 63.295 1.00 107.67 117 MET A C 1
ATOM 918 O O . MET A 1 112 ? 42.244 97.970 62.426 1.00 115.94 117 MET A O 1
ATOM 923 N N . ALA A 1 113 ? 40.095 97.726 63.027 1.00 110.93 118 ALA A N 1
ATOM 924 C CA . ALA A 1 113 ? 39.632 97.557 61.662 1.00 110.04 118 ALA A CA 1
ATOM 925 C C . ALA A 1 113 ? 39.463 98.955 61.116 1.00 103.07 118 ALA A C 1
ATOM 926 O O . ALA A 1 113 ? 39.436 99.913 61.891 1.00 110.71 118 ALA A O 1
ATOM 928 N N . PRO A 1 114 ? 39.359 99.092 59.788 1.00 123.54 119 PRO A N 1
ATOM 929 C CA . PRO A 1 114 ? 39.057 100.410 59.222 1.00 128.29 119 PRO A CA 1
ATOM 930 C C . PRO A 1 114 ? 37.761 100.987 59.800 1.00 128.05 119 PRO A C 1
ATOM 931 O O . PRO A 1 114 ? 36.882 100.243 60.248 1.00 116.30 119 PRO A O 1
ATOM 935 N N . ASN A 1 115 ? 37.656 102.310 59.789 1.00 131.93 120 ASN A N 1
ATOM 936 C CA . ASN A 1 115 ? 36.532 102.984 60.412 1.00 129.22 120 ASN A CA 1
ATOM 937 C C . ASN A 1 115 ? 35.195 102.568 59.796 1.00 132.45 120 ASN A C 1
ATOM 938 O O . ASN A 1 115 ? 34.157 102.558 60.470 1.00 129.16 120 ASN A O 1
ATOM 943 N N . ALA A 1 116 ? 35.236 102.194 58.520 1.00 131.82 121 ALA A N 1
ATOM 944 C CA . ALA A 1 116 ? 34.032 101.830 57.781 1.00 123.75 121 ALA A CA 1
ATOM 945 C C . ALA A 1 116 ? 33.239 100.726 58.468 1.00 125.89 121 ALA A C 1
ATOM 946 O O . ALA A 1 116 ? 32.005 100.712 58.413 1.00 126.01 121 ALA A O 1
ATOM 948 N N . TYR A 1 117 ? 33.946 99.802 59.111 1.00 127.62 122 TYR A N 1
ATOM 949 C CA . TYR A 1 117 ? 33.281 98.715 59.825 1.00 129.62 122 TYR A CA 1
ATOM 950 C C . TYR A 1 117 ? 32.436 99.233 60.984 1.00 133.34 122 TYR A C 1
ATOM 951 O O . TYR A 1 117 ? 31.301 98.790 61.177 1.00 133.37 122 TYR A O 1
ATOM 960 N N . THR A 1 118 ? 32.981 100.185 61.737 1.00 133.71 123 THR A N 1
ATOM 961 C CA . THR A 1 118 ? 32.210 100.846 62.779 1.00 129.61 123 THR A CA 1
ATOM 962 C C . THR A 1 118 ? 30.993 101.543 62.160 1.00 128.39 123 THR A C 1
ATOM 963 O O . THR A 1 118 ? 29.873 101.423 62.670 1.00 125.44 123 THR A O 1
ATOM 967 N N . LEU A 1 119 ? 31.212 102.240 61.044 1.00 127.81 124 LEU A N 1
ATOM 968 C CA . LEU A 1 119 ? 30.122 102.909 60.332 1.00 130.30 124 LEU A CA 1
ATOM 969 C C . LEU A 1 119 ? 29.010 101.935 59.954 1.00 129.58 124 LEU A C 1
ATOM 970 O O . LEU A 1 119 ? 27.825 102.229 60.130 1.00 130.97 124 LEU A O 1
ATOM 975 N N . LEU A 1 120 ? 29.397 100.769 59.452 1.00 125.81 125 LEU A N 1
ATOM 976 C CA . LEU A 1 120 ? 28.430 99.751 59.066 1.00 121.56 125 LEU A CA 1
ATOM 977 C C . LEU A 1 120 ? 27.648 99.271 60.273 1.00 123.29 125 LEU A C 1
ATOM 978 O O . LEU A 1 120 ? 26.416 99.128 60.216 1.00 122.57 125 LEU A O 1
ATOM 983 N N . ALA A 1 121 ? 28.378 99.036 61.361 1.00 117.28 126 ALA A N 1
ATOM 984 C CA . ALA A 1 121 ? 27.783 98.622 62.624 1.00 112.82 126 ALA A CA 1
ATOM 985 C C . ALA A 1 121 ? 26.705 99.594 63.086 1.00 115.72 126 ALA A C 1
ATOM 986 O O . ALA A 1 121 ? 25.558 99.191 63.293 1.00 123.43 126 ALA A O 1
ATOM 988 N N . THR A 1 122 ? 27.057 100.872 63.223 1.00 111.82 127 THR A N 1
ATOM 989 C CA . THR A 1 122 ? 26.086 101.859 63.697 1.00 114.51 127 THR A CA 1
ATOM 990 C C . THR A 1 122 ? 24.905 101.994 62.733 1.00 118.45 127 THR A C 1
ATOM 991 O O . THR A 1 122 ? 23.775 102.212 63.162 1.00 118.91 127 THR A O 1
ATOM 995 N N . ARG A 1 123 ? 25.163 101.853 61.436 1.00 120.98 128 ARG A N 1
ATOM 996 C CA . ARG A 1 123 ? 24.081 101.921 60.465 1.00 123.69 128 ARG A CA 1
ATOM 997 C C . ARG A 1 123 ? 23.119 100.746 60.639 1.00 125.00 128 ARG A C 1
ATOM 998 O O . ARG A 1 123 ? 21.900 100.890 60.481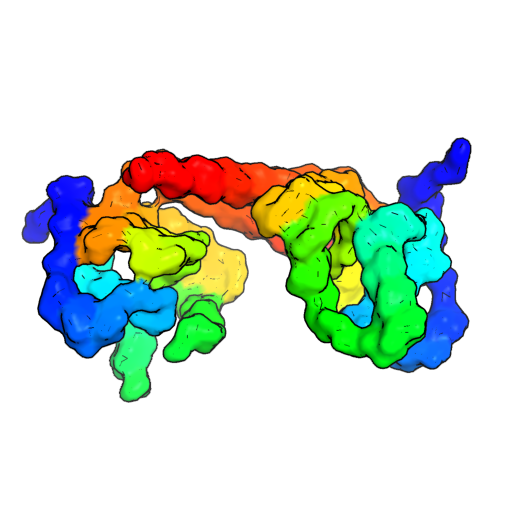 1.00 122.62 128 ARG A O 1
ATOM 1006 N N . MET A 1 124 ? 23.676 99.590 60.980 1.00 120.35 129 MET A N 1
ATOM 1007 C CA . MET A 1 124 ? 22.865 98.421 61.257 1.00 123.39 129 MET A CA 1
ATOM 1008 C C . MET A 1 124 ? 22.014 98.689 62.495 1.00 127.12 129 MET A C 1
ATOM 1009 O O . MET A 1 124 ? 20.801 98.450 62.499 1.00 121.13 129 MET A O 1
ATOM 1014 N N . LEU A 1 125 ? 22.661 99.204 63.537 1.00 123.11 130 LEU A N 1
ATOM 1015 C CA . LEU A 1 125 ? 21.977 99.462 64.794 1.00 118.96 130 LEU A CA 1
ATOM 1016 C C . LEU A 1 125 ? 20.952 100.582 64.674 1.00 121.34 130 LEU A C 1
ATOM 1017 O O . LEU A 1 125 ? 19.836 100.451 65.175 1.00 125.09 130 LEU A O 1
ATOM 1022 N N . ASN A 1 126 ? 21.320 101.669 64.002 1.00 117.37 131 ASN A N 1
ATOM 1023 C CA . ASN A 1 126 ? 20.382 102.765 63.776 1.00 123.04 131 ASN A CA 1
ATOM 1024 C C . ASN A 1 126 ? 19.094 102.291 63.110 1.00 127.66 131 ASN A C 1
ATOM 1025 O O . ASN A 1 126 ? 17.995 102.637 63.546 1.00 115.36 131 ASN A O 1
ATOM 1030 N N . ALA A 1 127 ? 19.235 101.497 62.052 1.00 134.84 132 ALA A N 1
ATOM 1031 C CA . ALA A 1 127 ? 18.071 100.999 61.334 1.00 131.94 132 ALA A CA 1
ATOM 1032 C C . ALA A 1 127 ? 17.221 100.137 62.259 1.00 131.86 132 ALA A C 1
ATOM 1033 O O . ALA A 1 127 ? 15.993 100.239 62.265 1.00 134.14 132 ALA A O 1
ATOM 1035 N N . THR A 1 128 ? 17.886 99.296 63.046 1.00 126.93 133 THR A N 1
ATOM 1036 C CA . THR A 1 128 ? 17.200 98.465 64.025 1.00 126.88 133 THR A CA 1
ATOM 1037 C C . THR A 1 128 ? 16.443 99.335 65.028 1.00 130.02 133 THR A C 1
ATOM 1038 O O . THR A 1 128 ? 15.243 99.164 65.234 1.00 129.63 133 THR A O 1
ATOM 1042 N N . TYR A 1 129 ? 17.149 100.276 65.641 1.00 128.29 134 TYR A N 1
ATOM 1043 C CA . TYR A 1 129 ? 16.550 101.129 66.655 1.00 125.48 134 TYR A CA 1
ATOM 1044 C C . TYR A 1 129 ? 15.392 101.972 66.111 1.00 124.40 134 TYR A C 1
ATOM 1045 O O . TYR A 1 129 ? 14.429 102.241 66.836 1.00 123.25 134 TYR A O 1
ATOM 1054 N N . CYS A 1 130 ? 15.476 102.379 64.844 1.00 123.84 135 CYS A N 1
ATOM 1055 C CA . CYS A 1 130 ? 14.432 103.219 64.257 1.00 127.11 135 CYS A CA 1
ATOM 1056 C C . CYS A 1 130 ? 13.157 102.403 64.156 1.00 131.73 135 CYS A C 1
ATOM 1057 O O . CYS A 1 130 ? 12.064 102.888 64.457 1.00 125.69 135 CYS A O 1
ATOM 1060 N N . PHE A 1 131 ? 13.329 101.149 63.752 1.00 135.94 136 PHE A N 1
ATOM 1061 C CA . PHE A 1 131 ? 12.254 100.173 63.674 1.00 133.21 136 PHE A CA 1
ATOM 1062 C C . PHE A 1 131 ? 11.566 99.950 65.022 1.00 137.80 136 PHE A C 1
ATOM 1063 O O . PHE A 1 131 ? 10.340 100.034 65.125 1.00 139.25 136 PHE A O 1
ATOM 1071 N N . GLN A 1 132 ? 12.358 99.670 66.053 1.00 135.23 137 GLN A N 1
ATOM 1072 C CA . GLN A 1 132 ? 11.817 99.415 67.387 1.00 131.17 137 GLN A CA 1
ATOM 1073 C C . GLN A 1 132 ? 11.097 100.619 67.999 1.00 133.50 137 GLN A C 1
ATOM 1074 O O . GLN A 1 132 ? 10.084 100.456 68.681 1.00 131.09 137 GLN A O 1
ATOM 1080 N N . LYS A 1 133 ? 11.610 101.823 67.758 1.00 139.06 138 LYS A N 1
ATOM 1081 C CA . LYS A 1 133 ? 10.949 103.024 68.267 1.00 146.22 138 LYS A CA 1
ATOM 1082 C C . LYS A 1 133 ? 9.621 103.214 67.533 1.00 147.05 138 LYS A C 1
ATOM 1083 O O . LYS A 1 133 ? 8.669 103.785 68.070 1.00 144.75 138 LYS A O 1
ATOM 1089 N N . ALA A 1 134 ? 9.572 102.722 66.299 1.00 144.58 139 ALA A N 1
ATOM 1090 C CA . ALA A 1 134 ? 8.391 102.860 65.465 1.00 143.85 139 ALA A CA 1
ATOM 1091 C C . ALA A 1 134 ? 7.274 101.934 65.936 1.00 153.80 139 ALA A C 1
ATOM 1092 O O . ALA A 1 134 ? 6.098 102.194 65.685 1.00 162.14 139 ALA A O 1
ATOM 1094 N N . LEU A 1 135 ? 7.646 100.859 66.624 1.00 149.81 140 LEU A N 1
ATOM 1095 C CA . LEU A 1 135 ? 6.678 99.873 67.085 1.00 146.60 140 LEU A CA 1
ATOM 1096 C C . LEU A 1 135 ? 6.051 100.235 68.428 1.00 156.05 140 LEU A C 1
ATOM 1097 O O . LEU A 1 135 ? 4.986 99.731 68.782 1.00 166.08 140 LEU A O 1
ATOM 1102 N N . THR A 1 136 ? 6.706 101.112 69.174 1.00 156.12 141 THR A N 1
ATOM 1103 C CA . THR A 1 136 ? 6.229 101.447 70.505 1.00 161.75 141 THR A CA 1
ATOM 1104 C C . THR A 1 136 ? 4.955 102.281 70.433 1.00 174.98 141 THR A C 1
ATOM 1105 O O . THR A 1 136 ? 4.189 102.344 71.394 1.00 176.01 141 THR A O 1
ATOM 1109 N N . LYS A 1 137 ? 4.718 102.900 69.281 1.00 187.50 142 LYS A N 1
ATOM 1110 C CA . LYS A 1 137 ? 3.629 103.866 69.149 1.00 198.46 142 LYS A CA 1
ATOM 1111 C C . LYS A 1 137 ? 2.263 103.264 68.808 1.00 201.01 142 LYS A C 1
ATOM 1112 O O . LYS A 1 137 ? 1.232 103.872 69.102 1.00 205.27 142 LYS A O 1
ATOM 1118 N N . ILE A 1 138 ? 2.248 102.080 68.201 1.00 197.66 143 ILE A N 1
ATOM 1119 C CA . ILE A 1 138 ? 0.991 101.495 67.725 1.00 197.05 143 ILE A CA 1
ATOM 1120 C C . ILE A 1 138 ? -0.008 101.175 68.842 1.00 207.69 143 ILE A C 1
ATOM 1121 O O . ILE A 1 138 ? -1.214 101.075 68.596 1.00 207.56 143 ILE A O 1
ATOM 1126 N N . GLU A 1 139 ? 0.496 101.018 70.064 1.00 213.60 144 GLU A N 1
ATOM 1127 C CA . GLU A 1 139 ? -0.368 100.832 71.228 1.00 214.74 144 GLU A CA 1
ATOM 1128 C C . GLU A 1 139 ? -0.481 102.117 72.046 1.00 208.77 144 GLU A C 1
ATOM 1129 O O . GLU A 1 139 ? -0.977 103.133 71.559 1.00 205.34 144 GLU A O 1
ATOM 1135 N N . HIS B 1 3 ? -11.585 86.489 45.331 1.00 188.97 8 HIS B N 1
ATOM 1136 C CA . HIS B 1 3 ? -10.602 86.928 46.314 1.00 188.38 8 HIS B CA 1
ATOM 1137 C C . HIS B 1 3 ? -10.857 88.375 46.722 1.00 186.93 8 HIS B C 1
ATOM 1138 O O . HIS B 1 3 ? -11.485 89.137 45.985 1.00 189.53 8 HIS B O 1
ATOM 1145 N N . MET B 1 4 ? -10.365 88.744 47.899 1.00 180.32 9 MET B N 1
ATOM 1146 C CA . MET B 1 4 ? -10.570 90.081 48.439 1.00 172.07 9 MET B CA 1
ATOM 1147 C C . MET B 1 4 ? -9.239 90.794 48.669 1.00 159.84 9 MET B C 1
ATOM 1148 O O . MET B 1 4 ? -8.180 90.310 48.266 1.00 159.63 9 MET B O 1
ATOM 1153 N N . ASP B 1 5 ? -9.309 91.941 49.338 1.00 143.07 10 ASP B N 1
ATOM 1154 C CA . ASP B 1 5 ? -8.156 92.799 49.556 1.00 126.92 10 ASP B CA 1
ATOM 1155 C C . ASP B 1 5 ? -7.720 92.757 51.018 1.00 126.15 10 ASP B C 1
ATOM 1156 O O . ASP B 1 5 ? -8.366 93.348 51.885 1.00 125.60 10 ASP B O 1
ATOM 1161 N N . LEU B 1 6 ? -6.602 92.084 51.284 1.00 121.03 11 LEU B N 1
ATOM 1162 C CA . LEU B 1 6 ? -6.124 91.875 52.649 1.00 112.95 11 LEU B CA 1
ATOM 1163 C C . LEU B 1 6 ? -5.654 93.171 53.300 1.00 119.22 11 LEU B C 1
ATOM 1164 O O . LEU B 1 6 ? -5.360 93.230 54.502 1.00 124.16 11 LEU B O 1
ATOM 1169 N N . THR B 1 7 ? -5.599 94.217 52.489 1.00 120.65 12 THR B N 1
ATOM 1170 C CA . THR B 1 7 ? -5.155 95.529 52.926 1.00 118.85 12 THR B CA 1
ATOM 1171 C C . THR B 1 7 ? -6.117 96.170 53.923 1.00 118.61 12 THR B C 1
ATOM 1172 O O . THR B 1 7 ? -5.705 96.924 54.803 1.00 125.32 12 THR B O 1
ATOM 1176 N N . SER B 1 8 ? -7.395 95.830 53.807 1.00 113.35 13 SER B N 1
ATOM 1177 C CA . SER B 1 8 ? -8.433 96.526 54.547 1.00 117.73 13 SER B CA 1
ATOM 1178 C C . SER B 1 8 ? -9.116 95.636 55.579 1.00 117.39 13 SER B C 1
ATOM 1179 O O . SER B 1 8 ? -10.226 95.922 56.028 1.00 127.27 13 SER B O 1
ATOM 1182 N N . ILE B 1 9 ? -8.429 94.570 55.963 1.00 108.96 14 ILE B N 1
ATOM 1183 C CA . ILE B 1 9 ? -8.985 93.511 56.798 1.00 104.52 14 ILE B CA 1
ATOM 1184 C C . ILE B 1 9 ? -8.208 93.413 58.099 1.00 111.64 14 ILE B C 1
ATOM 1185 O O . ILE B 1 9 ? -6.973 93.496 58.104 1.00 116.12 14 ILE B O 1
ATOM 1190 N N . GLN B 1 10 ? -8.919 93.230 59.204 1.00 110.02 15 GLN B N 1
ATOM 1191 C CA . GLN B 1 10 ? -8.281 92.681 60.396 1.00 109.07 15 GLN B CA 1
ATOM 1192 C C . GLN B 1 10 ? -9.030 91.429 60.863 1.00 107.46 15 GLN B C 1
ATOM 1193 O O . GLN B 1 10 ? -10.270 91.356 60.796 1.00 101.94 15 GLN B O 1
ATOM 1199 N N . TRP B 1 11 ? -8.263 90.438 61.309 1.00 106.29 16 TRP B N 1
ATOM 1200 C CA . TRP B 1 11 ? -8.789 89.110 61.606 1.00 105.64 16 TRP B CA 1
ATOM 1201 C C . TRP B 1 11 ? -8.469 88.723 63.040 1.00 106.80 16 TRP B C 1
ATOM 1202 O O . TRP B 1 11 ? -7.449 89.136 63.586 1.00 117.87 16 TRP B O 1
ATOM 1213 N N . ARG B 1 12 ? -9.345 87.931 63.646 1.00 105.27 17 ARG B N 1
ATOM 1214 C CA . ARG B 1 12 ? -9.132 87.444 65.0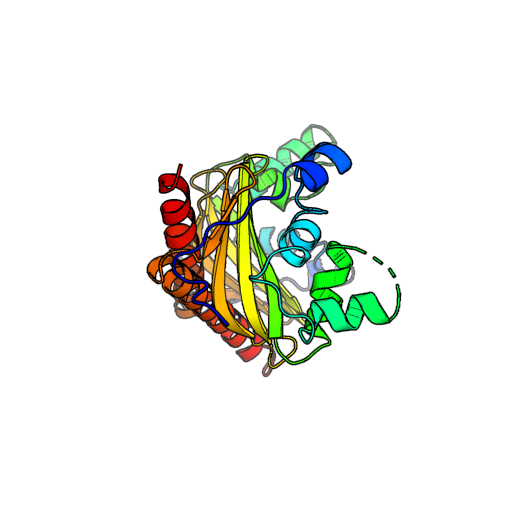05 1.00 109.39 17 ARG B CA 1
ATOM 1215 C C . ARG B 1 12 ? -9.984 86.210 65.289 1.00 118.35 17 ARG B C 1
ATOM 1216 O O . ARG B 1 12 ? -11.193 86.191 65.030 1.00 116.05 17 ARG B O 1
ATOM 1224 N N . MET B 1 13 ? -9.342 85.183 65.833 1.00 120.68 18 MET B N 1
ATOM 1225 C CA . MET B 1 13 ? -10.025 83.941 66.149 1.00 120.82 18 MET B CA 1
ATOM 1226 C C . MET B 1 13 ? -9.941 83.628 67.643 1.00 121.51 18 MET B C 1
ATOM 1227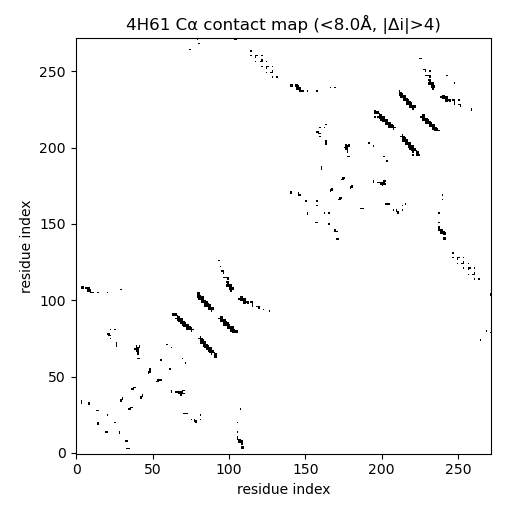 O O . MET B 1 13 ? -8.986 82.999 68.097 1.00 119.34 18 MET B O 1
ATOM 1232 N N . PRO B 1 14 ? -10.955 84.057 68.409 1.00 123.70 19 PRO B N 1
ATOM 1233 C CA . PRO B 1 14 ? -10.955 83.896 69.869 1.00 128.03 19 PRO B CA 1
ATOM 1234 C C . PRO B 1 14 ? -10.938 82.428 70.296 1.00 128.31 19 PRO B C 1
ATOM 1235 O O . PRO B 1 14 ? -10.214 82.095 71.236 1.00 129.85 19 PRO B O 1
ATOM 1239 N N . GLU B 1 15 ? -11.706 81.580 69.608 1.00 124.50 20 GLU B N 1
ATOM 1240 C CA . GLU B 1 15 ? -11.763 80.145 69.908 1.00 122.02 20 GLU B CA 1
ATOM 1241 C C . GLU B 1 15 ? -10.371 79.513 70.000 1.00 125.61 20 GLU B C 1
ATOM 1242 O O . GLU B 1 15 ? -10.113 78.673 70.865 1.00 130.92 20 GLU B O 1
ATOM 1248 N N . TRP B 1 16 ? -9.482 79.923 69.100 1.00 118.66 21 TRP B N 1
ATOM 1249 C CA . TRP B 1 16 ? -8.135 79.372 69.038 1.00 120.33 21 TRP B CA 1
ATOM 1250 C C . TRP B 1 16 ? -7.290 79.841 70.222 1.00 129.90 21 TRP B C 1
ATOM 1251 O O . TRP B 1 16 ? -6.553 79.057 70.824 1.00 132.79 21 TRP B O 1
ATOM 1262 N N . VAL B 1 17 ? -7.389 81.128 70.543 1.00 130.38 22 VAL B N 1
ATOM 1263 C CA . VAL B 1 17 ? -6.621 81.687 71.646 1.00 133.22 22 VAL B CA 1
ATOM 1264 C C . VAL B 1 17 ? -7.080 81.061 72.957 1.00 135.73 22 VAL B C 1
ATOM 1265 O O . VAL B 1 17 ? -6.256 80.706 73.800 1.00 137.01 22 VAL B O 1
ATOM 1269 N N . GLN B 1 18 ? -8.394 80.908 73.113 1.00 132.86 23 GLN B N 1
ATOM 1270 C CA . GLN B 1 18 ? -8.946 80.243 74.287 1.00 135.71 23 GLN B CA 1
ATOM 1271 C C . GLN B 1 18 ? -8.459 78.805 74.351 1.00 140.21 23 GLN B C 1
ATOM 1272 O O . GLN B 1 18 ? -8.225 78.264 75.428 1.00 149.35 23 GLN B O 1
ATOM 1278 N N . SER B 1 19 ? -8.294 78.193 73.187 1.00 138.66 24 SER B N 1
ATOM 1279 C CA . SER B 1 19 ? -7.896 76.796 73.116 1.00 142.21 24 SER B CA 1
ATOM 1280 C C . SER B 1 19 ? -6.454 76.587 73.537 1.00 142.20 24 SER B C 1
ATOM 1281 O O . SER B 1 19 ? -6.080 75.487 73.920 1.00 151.64 24 SER B O 1
ATOM 1284 N N . MET B 1 20 ? -5.642 77.635 73.463 1.00 138.92 25 MET B N 1
ATOM 1285 C CA . MET B 1 20 ? -4.209 77.490 73.710 1.00 142.73 25 MET B CA 1
ATOM 1286 C C . MET B 1 20 ? -3.736 78.285 74.922 1.00 146.83 25 MET B C 1
ATOM 1287 O O . MET B 1 20 ? -2.532 78.479 75.110 1.00 146.73 25 MET B O 1
ATOM 1292 N N . GLY B 1 21 ? -4.684 78.750 75.731 1.00 149.59 26 GLY B N 1
ATOM 1293 C CA . GLY B 1 21 ? -4.373 79.519 76.924 1.00 151.23 26 GLY B CA 1
ATOM 1294 C C . GLY B 1 21 ? -3.586 80.791 76.658 1.00 149.42 26 GLY B C 1
ATOM 1295 O O . GLY B 1 21 ? -2.774 81.215 77.485 1.00 157.64 26 GLY B O 1
ATOM 1296 N N . GLY B 1 22 ? -3.819 81.398 75.499 1.00 140.85 27 GLY B N 1
ATOM 1297 C CA . GLY B 1 22 ? -3.212 82.675 75.171 1.00 138.43 27 GLY B CA 1
ATOM 1298 C C . GLY B 1 22 ? -2.117 82.615 74.119 1.00 136.11 27 GLY B C 1
ATOM 1299 O O . GLY B 1 22 ? -1.555 81.557 73.830 1.00 136.70 27 GLY B O 1
ATOM 1300 N N . LEU B 1 23 ? -1.810 83.768 73.541 1.00 131.09 28 LEU B N 1
ATOM 1301 C CA . LEU B 1 23 ? -0.752 83.848 72.549 1.00 131.39 28 LEU B CA 1
ATOM 1302 C C . LEU B 1 23 ? 0.622 83.935 73.211 1.00 140.39 28 LEU B C 1
ATOM 1303 O O . LEU B 1 23 ? 0.847 84.754 74.106 1.00 144.81 28 LEU B O 1
ATOM 1308 N N . ARG B 1 24 ? 1.528 83.071 72.765 1.00 140.64 29 ARG B N 1
ATOM 1309 C CA . ARG B 1 24 ? 2.923 83.102 73.182 1.00 140.68 29 ARG B CA 1
ATOM 1310 C C . ARG B 1 24 ? 3.787 83.029 71.932 1.00 140.94 29 ARG B C 1
ATOM 1311 O O . ARG B 1 24 ? 3.315 82.602 70.878 1.00 143.23 29 ARG B O 1
ATOM 1319 N N . THR B 1 25 ? 5.046 83.443 72.045 1.00 141.51 30 THR B N 1
ATOM 1320 C CA . THR B 1 25 ? 5.981 83.402 70.918 1.00 138.93 30 THR B CA 1
ATOM 1321 C C . THR B 1 25 ? 5.999 82.047 70.209 1.00 144.12 30 THR B C 1
ATOM 1322 O O . THR B 1 25 ? 5.990 81.976 68.983 1.00 141.83 30 THR B O 1
ATOM 1326 N N . GLU B 1 26 ? 5.993 80.972 70.989 1.00 153.56 31 GLU B N 1
ATOM 1327 C CA . GLU B 1 26 ? 6.135 79.628 70.442 1.00 155.91 31 GLU B CA 1
ATOM 1328 C C . GLU B 1 26 ? 4.922 79.148 69.654 1.00 149.90 31 GLU B C 1
ATOM 1329 O O . GLU B 1 26 ? 4.993 78.113 68.994 1.00 152.42 31 GLU B O 1
ATOM 1335 N N . ASN B 1 27 ? 3.812 79.881 69.717 1.00 143.83 32 ASN B N 1
ATOM 1336 C CA . ASN B 1 27 ? 2.606 79.449 69.006 1.00 137.03 32 ASN B CA 1
ATOM 1337 C C . ASN B 1 27 ? 1.982 80.483 68.059 1.00 135.63 32 ASN B C 1
ATOM 1338 O O . ASN B 1 27 ? 1.069 80.162 67.294 1.00 136.18 32 ASN B O 1
ATOM 1343 N N . VAL B 1 28 ? 2.481 81.714 68.108 1.00 132.11 33 VAL B N 1
ATOM 1344 C CA . VAL B 1 28 ? 1.883 82.814 67.349 1.00 122.33 33 VAL B CA 1
ATOM 1345 C C . VAL B 1 28 ? 1.887 82.589 65.829 1.00 123.26 33 VAL B C 1
ATOM 1346 O O . VAL B 1 28 ? 0.902 82.882 65.154 1.00 127.10 33 VAL B O 1
ATOM 1350 N N . LEU B 1 29 ? 2.976 82.051 65.289 1.00 124.96 34 LEU B N 1
ATOM 1351 C CA . LEU B 1 29 ? 3.008 81.712 63.865 1.00 116.82 34 LEU B CA 1
ATOM 1352 C C . LEU B 1 29 ? 1.928 80.693 63.516 1.00 115.96 34 LEU B C 1
ATOM 1353 O O . LEU B 1 29 ? 1.383 80.706 62.407 1.00 119.50 34 LEU B O 1
ATOM 1358 N N . GLU B 1 30 ? 1.611 79.812 64.459 1.00 109.77 35 GLU B N 1
ATOM 1359 C CA . GLU B 1 30 ? 0.558 78.846 64.211 1.00 109.96 35 GLU B CA 1
ATOM 1360 C C . GLU B 1 30 ? -0.774 79.592 64.156 1.00 115.69 35 GLU B C 1
ATOM 1361 O O . GLU B 1 30 ? -1.650 79.279 63.331 1.00 115.18 35 GLU B O 1
ATOM 1367 N N . TYR B 1 31 ? -0.906 80.597 65.020 1.00 111.86 36 TYR B N 1
ATOM 1368 C CA . TYR B 1 31 ? -2.090 81.443 65.039 1.00 110.02 36 TYR B CA 1
ATOM 1369 C C . TYR B 1 31 ? -2.242 82.125 63.682 1.00 112.60 36 TYR B C 1
ATOM 1370 O O . TYR B 1 31 ? -3.311 82.080 63.056 1.00 110.70 36 TYR B O 1
ATOM 1379 N N . PHE B 1 32 ? -1.152 82.734 63.226 1.00 109.59 37 PHE B N 1
ATOM 1380 C CA . PHE B 1 32 ? -1.097 83.358 61.909 1.00 113.76 37 PHE B CA 1
ATOM 1381 C C . PHE B 1 32 ? -1.529 82.403 60.795 1.00 119.52 37 PHE B C 1
ATOM 1382 O O . PHE B 1 32 ? -2.276 82.793 59.892 1.00 116.39 37 PHE B O 1
ATOM 1390 N N . SER B 1 33 ? -1.073 81.151 60.869 1.00 120.10 38 SER B N 1
ATOM 1391 C CA . SER B 1 33 ? -1.371 80.166 59.825 1.00 114.43 38 SER B CA 1
ATOM 1392 C C . SER B 1 33 ? -2.866 79.893 59.666 1.00 108.74 38 SER B C 1
ATOM 1393 O O . SER B 1 33 ? -3.292 79.311 58.670 1.00 111.26 38 SER B O 1
ATOM 1396 N N . GLN B 1 34 ? -3.659 80.310 60.646 1.00 104.79 39 GLN B N 1
ATOM 1397 C CA . GLN B 1 34 ? -5.101 80.114 60.574 1.00 108.47 39 GLN B CA 1
ATOM 1398 C C . GLN B 1 34 ? -5.782 81.319 59.942 1.00 108.31 39 GLN B C 1
ATOM 1399 O O . GLN B 1 34 ? -6.997 81.304 59.728 1.00 108.38 39 GLN B O 1
ATOM 1405 N N . SER B 1 35 ? -4.998 82.360 59.654 1.00 106.81 40 SER B N 1
ATOM 1406 C CA . SER B 1 35 ? -5.538 83.619 59.135 1.00 107.20 40 SER B CA 1
ATOM 1407 C C . SER B 1 35 ? -5.527 83.659 57.608 1.00 107.98 40 SER B C 1
ATOM 1408 O O . SER B 1 35 ? -4.781 82.914 56.964 1.00 104.17 40 SER B O 1
ATOM 1411 N N . PRO B 1 36 ? -6.362 84.530 57.020 1.00 107.24 41 PRO B N 1
ATOM 1412 C CA . PRO B 1 36 ? -6.362 84.682 55.560 1.00 105.28 41 PRO B CA 1
ATOM 1413 C C . PRO B 1 36 ? -5.065 85.273 55.007 1.00 108.70 41 PRO B C 1
ATOM 1414 O O . PRO B 1 36 ? -4.864 85.259 53.792 1.00 114.20 41 PRO B O 1
ATOM 1418 N N . PHE B 1 37 ? -4.204 85.784 55.881 1.00 106.74 42 PHE B N 1
ATOM 1419 C CA . PHE B 1 37 ? -2.926 86.354 55.462 1.00 100.45 42 PHE B CA 1
ATOM 1420 C C . PHE B 1 37 ? -1.886 85.269 55.169 1.00 105.64 42 PHE B C 1
ATOM 1421 O O . PHE B 1 37 ? -0.826 85.544 54.603 1.00 109.30 42 PHE B O 1
ATOM 1429 N N . TYR B 1 38 ? -2.189 84.037 55.563 1.00 103.74 43 TYR B N 1
ATOM 1430 C CA . TYR B 1 38 ? -1.256 82.925 55.412 1.00 105.78 43 TYR B CA 1
ATOM 1431 C C . TYR B 1 38 ? -1.315 82.335 54.004 1.00 109.70 43 TYR B C 1
ATOM 1432 O O . TYR B 1 38 ? -2.326 82.454 53.318 1.00 120.24 43 TYR B O 1
ATOM 1441 N N . SER B 1 39 ? -0.224 81.713 53.577 1.00 108.37 44 SER B N 1
ATOM 1442 C CA . SER B 1 39 ? -0.170 81.054 52.283 1.00 107.44 44 SER B CA 1
ATOM 1443 C C . SER B 1 39 ? 0.175 79.583 52.449 1.00 120.67 44 SER B C 1
ATOM 1444 O O . SER B 1 39 ? 1.157 79.224 53.109 1.00 118.93 44 SER B O 1
ATOM 1447 N N . HIS B 1 40 ? -0.633 78.733 51.828 1.00 124.30 45 HIS B N 1
ATOM 1448 C CA . HIS B 1 40 ? -0.482 77.300 51.989 1.00 119.37 45 HIS B CA 1
ATOM 1449 C C . HIS B 1 40 ? 0.523 76.680 51.033 1.00 119.30 45 HIS B C 1
ATOM 1450 O O . HIS B 1 40 ? 0.624 75.455 50.950 1.00 124.89 45 HIS B O 1
ATOM 1457 N N . LYS B 1 41 ? 1.274 77.518 50.325 1.00 109.95 46 LYS B N 1
ATOM 1458 C CA . LYS B 1 41 ? 2.339 77.022 49.456 1.00 112.01 46 LYS B CA 1
ATOM 1459 C C . LYS B 1 41 ? 3.684 77.566 49.910 1.00 113.39 46 LYS B C 1
ATOM 1460 O O . LYS B 1 41 ? 4.711 77.319 49.276 1.00 118.73 46 LYS B O 1
ATOM 1466 N N . SER B 1 42 ? 3.662 78.299 51.019 1.00 111.27 47 SER B N 1
ATOM 1467 C CA . SER B 1 42 ? 4.877 78.799 51.661 1.00 113.89 47 SER B CA 1
ATOM 1468 C C . SER B 1 42 ? 5.745 77.660 52.184 1.00 124.95 47 SER B C 1
ATOM 1469 O O . SER B 1 42 ? 5.269 76.532 52.365 1.00 128.51 47 SER B O 1
ATOM 1472 N N . ASN B 1 43 ? 7.016 77.969 52.431 1.00 129.27 48 ASN B N 1
ATOM 1473 C CA . ASN B 1 43 ? 7.943 77.026 53.052 1.00 134.71 48 ASN B CA 1
ATOM 1474 C C . ASN B 1 43 ? 7.396 76.489 54.375 1.00 135.92 48 ASN B C 1
ATOM 1475 O O . ASN B 1 43 ? 7.489 75.289 54.651 1.00 138.44 48 ASN B O 1
ATOM 1480 N N . ASN B 1 44 ? 6.831 77.387 55.183 1.00 128.06 49 ASN B N 1
ATOM 1481 C CA . ASN B 1 44 ? 6.225 77.024 56.461 1.00 123.20 49 ASN B CA 1
ATOM 1482 C C . ASN B 1 44 ? 5.281 75.840 56.337 1.00 121.97 49 ASN B C 1
ATOM 1483 O O . ASN B 1 44 ? 5.358 74.883 57.109 1.00 127.08 49 ASN B O 1
ATOM 1488 N N . GLU B 1 45 ? 4.382 75.913 55.365 1.00 117.75 50 GLU B N 1
ATOM 1489 C CA . GLU B 1 45 ? 3.390 74.867 55.194 1.00 124.70 50 GLU B CA 1
ATOM 1490 C C . GLU B 1 45 ? 4.052 73.582 54.702 1.00 126.99 50 GLU B C 1
ATOM 1491 O O . GLU B 1 45 ? 3.699 72.485 55.139 1.00 129.26 50 GLU B O 1
ATOM 1497 N N . MET B 1 46 ? 5.025 73.727 53.807 1.00 124.72 51 MET B N 1
ATOM 1498 C CA . MET B 1 46 ? 5.719 72.570 53.250 1.00 124.02 51 MET B CA 1
ATOM 1499 C C . MET B 1 46 ? 6.398 71.745 54.332 1.00 128.64 51 MET B C 1
ATOM 1500 O O . MET B 1 46 ? 6.498 70.523 54.211 1.00 127.97 51 MET B O 1
ATOM 1505 N N . LEU B 1 47 ? 6.852 72.416 55.390 1.00 130.02 52 LEU B N 1
ATOM 1506 C CA . LEU B 1 47 ? 7.452 71.735 56.534 1.00 131.18 52 LEU B CA 1
ATOM 1507 C C . LEU B 1 47 ? 6.407 70.952 57.319 1.00 135.46 52 LEU B C 1
ATOM 1508 O O . LEU B 1 47 ? 6.603 69.771 57.614 1.00 144.00 52 LEU B O 1
ATOM 1513 N N . LYS B 1 48 ? 5.301 71.612 57.656 1.00 130.69 53 LYS B N 1
ATOM 1514 C CA . LYS B 1 48 ? 4.228 70.965 58.405 1.00 138.05 53 LYS B CA 1
ATOM 1515 C C . LYS B 1 48 ? 3.746 69.679 57.723 1.00 140.17 53 LYS B C 1
ATOM 1516 O O . LYS B 1 48 ? 3.290 68.748 58.388 1.00 142.77 53 LYS B O 1
ATOM 1522 N N . MET B 1 49 ? 3.861 69.628 56.399 1.00 138.22 54 MET B N 1
ATOM 1523 C CA . MET B 1 49 ? 3.390 68.477 55.638 1.00 145.11 54 MET B CA 1
ATOM 1524 C C . MET B 1 49 ? 4.425 67.365 55.528 1.00 157.95 54 MET B C 1
ATOM 1525 O O . MET B 1 49 ? 4.291 66.470 54.698 1.00 165.42 54 MET B O 1
ATOM 1530 N N . GLN B 1 50 ? 5.451 67.415 56.368 1.00 162.51 55 GLN B N 1
ATOM 1531 C CA . GLN B 1 50 ? 6.460 66.366 56.379 1.00 168.59 55 GLN B CA 1
ATOM 1532 C C . GLN B 1 50 ? 6.577 65.732 57.761 1.00 176.94 55 GLN B C 1
ATOM 1533 O O . GLN B 1 50 ? 7.044 64.599 57.902 1.00 180.66 55 GLN B O 1
ATOM 1539 N N . SER B 1 51 ? 6.142 66.467 58.778 1.00 180.31 56 SER B N 1
ATOM 1540 C CA . SER B 1 51 ? 6.155 65.966 60.146 1.00 184.60 56 SER B CA 1
ATOM 1541 C C . SER B 1 51 ? 4.989 65.009 60.384 1.00 185.08 56 SER B C 1
ATOM 1542 O O . SER B 1 51 ? 4.599 64.252 59.492 1.00 182.19 56 SER B O 1
ATOM 1545 N N . ASP B 1 57 ? 9.225 73.268 66.164 1.00 187.68 62 ASP B N 1
ATOM 1546 C CA . ASP B 1 57 ? 10.165 73.928 67.066 1.00 196.72 62 ASP B CA 1
ATOM 1547 C C . ASP B 1 57 ? 10.704 75.218 66.461 1.00 203.77 62 ASP B C 1
ATOM 1548 O O . ASP B 1 57 ? 11.216 75.218 65.343 1.00 206.14 62 ASP B O 1
ATOM 1553 N N . LEU B 1 58 ? 10.597 76.311 67.213 1.00 206.97 63 LEU B N 1
ATOM 1554 C CA . LEU B 1 58 ? 11.004 77.627 66.726 1.00 207.71 63 LEU B CA 1
ATOM 1555 C C . LEU B 1 58 ? 12.517 77.732 66.570 1.00 211.20 63 LEU B C 1
ATOM 1556 O O . LEU B 1 58 ? 13.004 78.249 65.562 1.00 212.63 63 LEU B O 1
ATOM 1561 N N . GLY B 1 59 ? 13.250 77.259 67.577 1.00 211.01 64 GLY B N 1
ATOM 1562 C CA . GLY B 1 59 ? 14.702 77.245 67.532 1.00 205.47 64 GLY B CA 1
ATOM 1563 C C . GLY B 1 59 ? 15.171 76.490 66.306 1.00 196.66 64 GLY B C 1
ATOM 1564 O O . GLY B 1 59 ? 16.164 76.854 65.677 1.00 198.31 64 GLY B O 1
ATOM 1565 N N . ASP B 1 60 ? 14.435 75.438 65.964 1.00 187.38 65 ASP B N 1
ATOM 1566 C CA . ASP B 1 60 ? 14.690 74.690 64.744 1.00 185.68 65 ASP B CA 1
ATOM 1567 C C . ASP B 1 60 ? 14.200 75.446 63.517 1.00 183.09 65 ASP B C 1
ATOM 1568 O O . ASP B 1 60 ? 14.978 75.693 62.596 1.00 185.60 65 ASP B O 1
ATOM 1573 N N . LEU B 1 61 ? 12.914 75.806 63.525 1.00 177.48 66 LEU B N 1
ATOM 1574 C CA . LEU B 1 61 ? 12.211 76.380 62.369 1.00 163.35 66 LEU B CA 1
ATOM 1575 C C . LEU B 1 61 ? 13.053 77.343 61.536 1.00 164.75 66 LEU B C 1
ATOM 1576 O O . LEU B 1 61 ? 13.205 77.152 60.331 1.00 164.45 66 LEU B O 1
ATOM 1581 N N . ASN B 1 62 ? 13.614 78.359 62.186 1.00 167.42 67 ASN B N 1
ATOM 1582 C CA . ASN B 1 62 ? 14.442 79.344 61.496 1.00 171.19 67 ASN B CA 1
ATOM 1583 C C . ASN B 1 62 ? 15.606 78.721 60.731 1.00 173.26 67 ASN B C 1
ATOM 1584 O O . ASN B 1 62 ? 16.008 79.227 59.684 1.00 169.75 67 ASN B O 1
ATOM 1589 N N . SER B 1 63 ? 16.134 77.617 61.249 1.00 180.61 68 SER B N 1
ATOM 1590 C CA . SER B 1 63 ? 17.231 76.924 60.581 1.00 185.24 68 SER B CA 1
ATOM 1591 C C . SER B 1 63 ? 16.741 76.137 59.365 1.00 180.61 68 SER B C 1
ATOM 1592 O O . SER B 1 63 ? 17.371 76.177 58.310 1.00 183.72 68 SER B O 1
ATOM 1595 N N . GLN B 1 64 ? 15.621 75.430 59.508 1.00 171.34 69 GLN B N 1
ATOM 1596 C CA . GLN B 1 64 ? 15.037 74.715 58.377 1.00 166.41 69 GLN B CA 1
ATOM 1597 C C . GLN B 1 64 ? 14.631 75.691 57.281 1.00 162.24 69 GLN B C 1
ATOM 1598 O O . GLN B 1 64 ? 14.724 75.375 56.094 1.00 161.41 69 GLN B O 1
ATOM 1604 N N . LEU B 1 65 ? 14.180 76.876 57.685 1.00 159.59 70 LEU B N 1
ATOM 1605 C CA . LEU B 1 65 ? 13.824 77.921 56.731 1.00 155.34 70 LEU B CA 1
ATOM 1606 C C . LEU B 1 65 ? 15.046 78.380 55.938 1.00 157.34 70 LEU B C 1
ATOM 1607 O O . LEU B 1 65 ? 14.946 78.641 54.743 1.00 160.04 70 LEU B O 1
ATOM 1612 N N . LYS B 1 66 ? 16.196 78.471 56.603 1.00 158.04 71 LYS B N 1
ATOM 1613 C CA . LYS B 1 66 ? 17.447 78.809 55.924 1.00 160.01 71 LYS B CA 1
ATOM 1614 C C . LYS B 1 66 ? 17.803 77.767 54.858 1.00 157.79 71 LYS B C 1
ATOM 1615 O O . LYS B 1 66 ? 18.316 78.102 53.788 1.00 151.88 71 LYS B O 1
ATOM 1621 N N . ARG B 1 67 ? 17.516 76.502 55.156 1.00 161.41 72 ARG B N 1
ATOM 1622 C CA . ARG B 1 67 ? 17.808 75.404 54.240 1.00 166.80 72 ARG B CA 1
ATOM 1623 C C . ARG B 1 67 ? 16.859 75.395 53.046 1.00 157.38 72 ARG B C 1
ATOM 1624 O O . ARG B 1 67 ? 17.001 74.575 52.140 1.00 158.19 72 ARG B O 1
ATOM 1632 N N . LEU B 1 68 ? 15.888 76.301 53.051 1.00 152.37 73 LEU B N 1
ATOM 1633 C CA . LEU B 1 68 ? 14.864 76.320 52.011 1.00 144.19 73 LEU B CA 1
ATOM 1634 C C . LEU B 1 68 ? 14.859 77.596 51.169 1.00 143.10 73 LEU B C 1
ATOM 1635 O O . LEU B 1 68 ? 15.494 78.596 51.511 1.00 147.30 73 LEU B O 1
ATOM 1640 N N . THR B 1 69 ? 14.134 77.540 50.060 1.00 139.67 74 THR B N 1
ATOM 1641 C CA . THR B 1 69 ? 14.049 78.654 49.130 1.00 139.38 74 THR B CA 1
ATOM 1642 C C . THR B 1 69 ? 12.582 78.988 48.857 1.00 134.97 74 THR B C 1
ATOM 1643 O O . THR B 1 69 ? 11.740 78.094 48.733 1.00 132.87 74 THR B O 1
ATOM 1647 N N . GLY B 1 70 ? 12.273 80.278 48.793 1.00 130.29 75 GLY B N 1
ATOM 1648 C CA . GLY B 1 70 ? 10.920 80.706 48.500 1.00 120.89 75 GLY B CA 1
ATOM 1649 C C . GLY B 1 70 ? 10.272 81.587 49.553 1.00 121.10 75 GLY B C 1
ATOM 1650 O O . GLY B 1 70 ? 10.952 82.305 50.293 1.00 126.62 75 GLY B O 1
ATOM 1651 N N . ILE B 1 71 ? 8.944 81.528 49.613 1.00 115.12 76 ILE B N 1
ATOM 1652 C CA . ILE B 1 71 ? 8.160 82.386 50.487 1.00 111.00 76 ILE B CA 1
ATOM 1653 C C . ILE B 1 71 ? 8.063 81.825 51.894 1.00 118.62 76 ILE B C 1
ATOM 1654 O O . ILE B 1 71 ? 7.635 80.689 52.090 1.00 118.63 76 ILE B O 1
ATOM 1659 N N . GLN B 1 72 ? 8.447 82.629 52.879 1.00 120.90 77 GLN B N 1
ATOM 1660 C CA . GLN B 1 72 ? 8.369 82.193 54.264 1.00 121.04 77 GLN B CA 1
ATOM 1661 C C . GLN B 1 72 ? 7.871 83.297 55.189 1.00 120.83 77 GLN B C 1
ATOM 1662 O O . GLN B 1 72 ? 8.114 84.489 54.946 1.00 120.54 77 GLN B O 1
ATOM 1668 N N . PHE B 1 73 ? 7.151 82.890 56.236 1.00 114.69 78 PHE B N 1
ATOM 1669 C CA . PHE B 1 73 ? 6.706 83.808 57.284 1.00 112.94 78 PHE B CA 1
ATOM 1670 C C . PHE B 1 73 ? 7.536 83.587 58.543 1.00 123.65 78 PHE B C 1
ATOM 1671 O O . PHE B 1 73 ? 7.620 82.459 59.039 1.00 130.18 78 PHE B O 1
ATOM 1679 N N . VAL B 1 74 ? 8.147 84.658 59.056 1.00 117.34 79 VAL B N 1
ATOM 1680 C CA . VAL B 1 74 ? 8.942 84.584 60.283 1.00 123.24 79 VAL B CA 1
ATOM 1681 C C . VAL B 1 74 ? 8.587 85.707 61.258 1.00 128.85 79 VAL B C 1
ATOM 1682 O O . VAL B 1 74 ? 7.917 86.669 60.886 1.00 134.11 79 VAL B O 1
ATOM 1686 N N . ILE B 1 75 ? 9.041 85.580 62.503 1.00 129.52 80 ILE B N 1
ATOM 1687 C CA . ILE B 1 75 ? 8.841 86.613 63.520 1.00 133.29 80 ILE B CA 1
ATOM 1688 C C . ILE B 1 75 ? 10.029 87.577 63.556 1.00 131.31 80 ILE B C 1
ATOM 1689 O O . ILE B 1 75 ? 11.167 87.155 63.739 1.00 126.19 80 ILE B O 1
ATOM 1694 N N . ILE B 1 76 ? 9.767 88.869 63.403 1.00 130.04 81 ILE B N 1
ATOM 1695 C CA . ILE B 1 76 ? 10.844 89.847 63.411 1.00 129.33 81 ILE B CA 1
ATOM 1696 C C . ILE B 1 76 ? 10.814 90.753 64.641 1.00 138.75 81 ILE B C 1
ATOM 1697 O O . ILE B 1 76 ? 11.791 91.439 64.935 1.00 142.83 81 ILE B O 1
ATOM 1702 N N . HIS B 1 77 ? 9.697 90.762 65.359 1.00 142.36 82 HIS B N 1
ATOM 1703 C CA . HIS B 1 77 ? 9.655 91.464 66.640 1.00 139.22 82 HIS B CA 1
ATOM 1704 C C . HIS B 1 77 ? 8.809 90.708 67.643 1.00 141.36 82 HIS B C 1
ATOM 1705 O O . HIS B 1 77 ? 7.920 89.951 67.273 1.00 144.72 82 HIS B O 1
ATOM 1712 N N . GLU B 1 78 ? 9.089 90.938 68.916 1.00 147.05 83 GLU B N 1
ATOM 1713 C CA . GLU B 1 78 ? 8.618 90.067 69.968 1.00 151.66 83 GLU B CA 1
ATOM 1714 C C . GLU B 1 78 ? 8.468 90.891 71.231 1.00 154.80 83 GLU B C 1
ATOM 1715 O O . GLU B 1 78 ? 9.460 91.266 71.853 1.00 162.09 83 GLU B O 1
ATOM 1721 N N . ARG B 1 79 ? 7.227 91.192 71.593 1.00 150.02 84 ARG B N 1
ATOM 1722 C CA . ARG B 1 79 ? 6.941 91.937 72.812 1.00 152.18 84 ARG B CA 1
ATOM 1723 C C . ARG B 1 79 ? 5.715 91.349 73.501 1.00 146.16 84 ARG B C 1
ATOM 1724 O O . ARG B 1 79 ? 4.625 91.924 73.443 1.00 140.85 84 ARG B O 1
ATOM 1732 N N . PRO B 1 80 ? 5.887 90.186 74.148 1.00 146.95 85 PRO B N 1
ATOM 1733 C CA . PRO B 1 80 ? 4.773 89.510 74.822 1.00 148.28 85 PRO B CA 1
ATOM 1734 C C . PRO B 1 80 ? 4.223 90.358 75.970 1.00 150.11 85 PRO B C 1
ATOM 1735 O O . PRO B 1 80 ? 4.953 91.184 76.516 1.00 153.98 85 PRO B O 1
ATOM 1739 N N . PRO B 1 81 ? 2.950 90.153 76.337 1.00 147.53 86 PRO B N 1
ATOM 1740 C CA . PRO B 1 81 ? 2.046 89.165 75.742 1.00 147.82 86 PRO B CA 1
ATOM 1741 C C . PRO B 1 81 ? 0.993 89.800 74.830 1.00 145.54 86 PRO B C 1
ATOM 1742 O O . PRO B 1 81 ? -0.073 89.214 74.644 1.00 144.61 86 PRO B O 1
ATOM 1746 N N . PHE B 1 82 ? 1.286 90.972 74.273 1.00 146.74 87 PHE B N 1
ATOM 1747 C CA . PHE B 1 82 ? 0.283 91.740 73.531 1.00 143.06 87 PHE B CA 1
ATOM 1748 C C . PHE B 1 82 ? 0.681 92.035 72.090 1.00 134.58 87 PHE B C 1
ATOM 1749 O O . PHE B 1 82 ? -0.158 92.441 71.285 1.00 139.55 87 PHE B O 1
ATOM 1757 N N . LEU B 1 83 ? 1.956 91.858 71.759 1.00 128.25 88 LEU B N 1
ATOM 1758 C CA . LEU B 1 83 ? 2.419 92.245 70.432 1.00 128.53 88 LEU B CA 1
ATOM 1759 C C . LEU B 1 83 ? 3.461 91.317 69.812 1.00 135.95 88 LEU B C 1
ATOM 1760 O O . LEU B 1 83 ? 4.440 90.938 70.451 1.00 140.59 88 LEU B O 1
ATOM 1765 N N . TRP B 1 84 ? 3.229 90.952 68.557 1.00 135.90 89 TRP B N 1
ATOM 1766 C CA . TRP B 1 84 ? 4.228 90.256 67.761 1.00 136.70 89 TRP B CA 1
ATOM 1767 C C . TRP B 1 84 ? 4.207 90.826 66.359 1.00 134.57 89 TRP B C 1
ATOM 1768 O O . TRP B 1 84 ? 3.174 91.308 65.890 1.00 140.33 89 TRP B O 1
ATOM 1779 N N . VAL B 1 85 ? 5.346 90.778 65.688 1.00 125.95 90 VAL B N 1
ATOM 1780 C CA . VAL B 1 85 ? 5.419 91.257 64.319 1.00 123.69 90 VAL B CA 1
ATOM 1781 C C . VAL B 1 85 ? 5.969 90.163 63.411 1.00 127.37 90 VAL B C 1
ATOM 1782 O O . VAL B 1 85 ? 7.007 89.558 63.691 1.00 137.24 90 VAL B O 1
ATOM 1786 N N . ILE B 1 86 ? 5.263 89.916 62.319 1.00 119.04 91 ILE B N 1
ATOM 1787 C CA . ILE B 1 86 ? 5.605 88.836 61.415 1.00 116.01 91 ILE B CA 1
ATOM 1788 C C . ILE B 1 86 ? 5.877 89.383 60.020 1.00 118.54 91 ILE B C 1
ATOM 1789 O O . ILE B 1 86 ? 5.188 90.296 59.554 1.00 115.45 91 ILE B O 1
ATOM 1794 N N . GLN B 1 87 ? 6.889 88.834 59.357 1.00 122.41 92 GLN B N 1
ATOM 1795 C CA . GLN B 1 87 ? 7.244 89.295 58.026 1.00 124.71 92 GLN B CA 1
ATOM 1796 C C . GLN B 1 87 ? 7.169 88.193 56.978 1.00 124.55 92 GLN B C 1
ATOM 1797 O O . GLN B 1 87 ? 7.649 87.077 57.190 1.00 127.20 92 GLN B O 1
ATOM 1803 N N . LYS B 1 88 ? 6.548 88.519 55.849 1.00 122.66 93 LYS B N 1
ATOM 1804 C CA . LYS B 1 88 ? 6.568 87.664 54.673 1.00 117.86 93 LYS B CA 1
ATOM 1805 C C . LYS B 1 88 ? 7.856 87.977 53.942 1.00 123.93 93 LYS B C 1
ATOM 1806 O O . LYS B 1 88 ? 8.212 89.145 53.764 1.00 131.22 93 LYS B O 1
ATOM 1812 N N . GLN B 1 89 ? 8.576 86.946 53.530 1.00 120.76 94 GLN B N 1
ATOM 1813 C CA . GLN B 1 89 ? 9.825 87.192 52.831 1.00 126.05 94 GLN B CA 1
ATOM 1814 C C . GLN B 1 89 ? 10.170 86.074 51.860 1.00 127.63 94 GLN B C 1
ATOM 1815 O O . GLN B 1 89 ? 9.829 84.908 52.070 1.00 128.50 94 GLN B O 1
ATOM 1821 N N . ASN B 1 90 ? 10.833 86.458 50.780 1.00 128.63 95 ASN B N 1
ATOM 1822 C CA . ASN B 1 90 ? 11.281 85.524 49.769 1.00 131.41 95 ASN B CA 1
ATOM 1823 C C . ASN B 1 90 ? 12.736 85.180 50.040 1.00 138.30 95 ASN B C 1
ATOM 1824 O O . ASN B 1 90 ? 13.635 85.946 49.692 1.00 143.16 95 ASN B O 1
ATOM 1829 N N . ARG B 1 91 ? 12.975 84.041 50.682 1.00 136.38 96 ARG B N 1
ATOM 1830 C CA . ARG B 1 91 ? 14.342 83.648 51.013 1.00 138.63 96 ARG B CA 1
ATOM 1831 C C . ARG B 1 91 ? 15.076 83.107 49.792 1.00 142.63 96 ARG B C 1
ATOM 1832 O O . ARG B 1 91 ? 14.589 82.198 49.117 1.00 144.29 96 ARG B O 1
ATOM 1840 N N . LEU B 1 92 ? 16.250 83.667 49.518 1.00 144.39 97 LEU B N 1
ATOM 1841 C CA . LEU B 1 92 ? 17.024 83.288 48.336 1.00 148.95 97 LEU B CA 1
ATOM 1842 C C . LEU B 1 92 ? 18.138 82.314 48.675 1.00 144.53 97 LEU B C 1
ATOM 1843 O O . LEU B 1 92 ? 18.385 81.367 47.937 1.00 143.43 97 LEU B O 1
ATOM 1848 N N . ASN B 1 93 ? 18.814 82.561 49.792 1.00 149.13 98 ASN B N 1
ATOM 1849 C CA . ASN B 1 93 ? 19.957 81.749 50.197 1.00 151.97 98 ASN B CA 1
ATOM 1850 C C . ASN B 1 93 ? 19.863 81.328 51.644 1.00 159.06 98 ASN B C 1
ATOM 1851 O O . ASN B 1 93 ? 18.792 81.347 52.249 1.00 159.47 98 ASN B O 1
ATOM 1856 N N . GLU B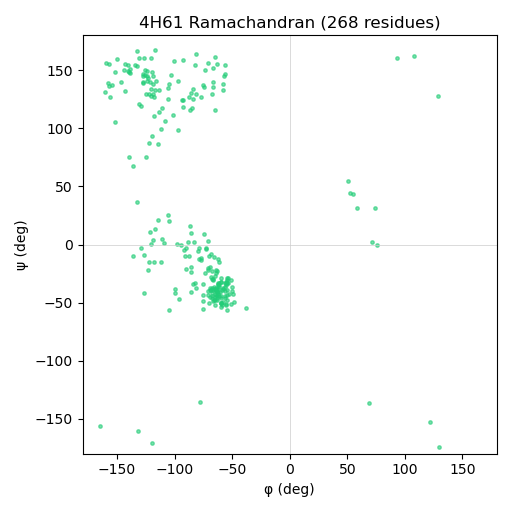 1 94 ? 21.004 80.959 52.204 1.00 164.60 99 GLU B N 1
ATOM 1857 C CA . GLU B 1 94 ? 21.078 80.691 53.624 1.00 166.77 99 GLU B CA 1
ATOM 1858 C C . GLU B 1 94 ? 21.443 81.991 54.327 1.00 164.15 99 GLU B C 1
ATOM 1859 O O . GLU B 1 94 ? 21.496 82.051 55.556 1.00 163.62 99 GLU B O 1
ATOM 1865 N N . ASN B 1 95 ? 21.676 83.036 53.534 1.00 163.14 100 ASN B N 1
ATOM 1866 C CA . ASN B 1 95 ? 22.123 84.319 54.068 1.00 172.72 100 ASN B CA 1
ATOM 1867 C C . ASN B 1 95 ? 21.412 85.517 53.460 1.00 176.86 100 ASN B C 1
ATOM 1868 O O . ASN B 1 95 ? 21.581 86.642 53.933 1.00 180.97 100 ASN B O 1
ATOM 1873 N N . GLU B 1 96 ? 20.640 85.284 52.403 1.00 176.17 101 GLU B N 1
ATOM 1874 C CA . GLU B 1 96 ? 19.945 86.374 51.718 1.00 176.86 101 GLU B CA 1
ATOM 1875 C C . GLU B 1 96 ? 18.419 86.201 51.762 1.00 165.05 101 GLU B C 1
ATOM 1876 O O . GLU B 1 96 ? 17.907 85.078 51.717 1.00 158.40 101 GLU B O 1
ATOM 1882 N N . VAL B 1 97 ? 17.708 87.322 51.859 1.00 159.49 102 VAL B N 1
ATOM 1883 C CA . VAL B 1 97 ? 16.257 87.321 52.025 1.00 151.81 102 VAL B CA 1
ATOM 1884 C C . VAL B 1 97 ? 15.644 88.619 51.502 1.00 145.68 102 VAL B C 1
ATOM 1885 O O . VAL B 1 97 ? 16.177 89.700 51.739 1.00 150.39 102 VAL B O 1
ATOM 1889 N N . LYS B 1 98 ? 14.530 88.513 50.782 1.00 137.91 103 LYS B N 1
ATOM 1890 C CA . LYS B 1 98 ? 13.821 89.703 50.320 1.00 140.31 103 LYS B CA 1
ATOM 1891 C C . LYS B 1 98 ? 12.463 89.876 51.015 1.00 138.66 103 LYS B C 1
ATOM 1892 O O . LYS B 1 98 ? 11.476 89.234 50.645 1.00 137.36 103 LYS B O 1
ATOM 1898 N N . PRO B 1 99 ? 12.421 90.751 52.032 1.00 137.46 104 PRO B N 1
ATOM 1899 C CA . PRO B 1 99 ? 11.244 91.101 52.841 1.00 135.90 104 PRO B CA 1
ATOM 1900 C C . PRO B 1 99 ? 10.105 91.650 51.993 1.00 136.86 104 PRO B C 1
ATOM 1901 O O . PRO B 1 99 ? 10.352 92.455 51.097 1.00 140.59 104 PRO B O 1
ATOM 1905 N N . LEU B 1 100 ? 8.875 91.235 52.287 1.00 132.51 105 LEU B N 1
ATOM 1906 C CA . LEU B 1 100 ? 7.760 91.470 51.377 1.00 128.31 105 LEU B CA 1
ATOM 1907 C C . LEU B 1 100 ? 6.539 92.154 51.992 1.00 130.28 105 LEU B C 1
ATOM 1908 O O . LEU B 1 100 ? 5.926 93.016 51.360 1.00 132.48 105 LEU B O 1
ATOM 1913 N N . THR B 1 101 ? 6.171 91.756 53.206 1.00 129.24 106 THR B N 1
ATOM 1914 C CA . THR B 1 101 ? 4.990 92.307 53.865 1.00 123.32 106 THR B CA 1
ATOM 1915 C C . THR B 1 101 ? 5.100 92.126 55.368 1.00 125.23 106 THR B C 1
ATOM 1916 O O . THR B 1 101 ? 5.546 91.086 55.846 1.00 131.36 106 THR B O 1
ATOM 1920 N N . VAL B 1 102 ? 4.697 93.141 56.117 1.00 122.83 107 VAL B N 1
ATOM 1921 C CA . VAL B 1 102 ? 4.727 93.052 57.565 1.00 118.15 107 VAL B CA 1
ATOM 1922 C C . VAL B 1 102 ? 3.317 93.065 58.138 1.00 115.40 107 VAL B C 1
ATOM 1923 O O . VAL B 1 102 ? 2.482 93.887 57.742 1.00 117.42 107 VAL B O 1
ATOM 1927 N N . TYR B 1 103 ? 3.056 92.137 59.055 1.00 112.25 108 TYR B N 1
ATOM 1928 C CA . TYR B 1 103 ? 1.760 92.030 59.714 1.00 113.26 108 TYR B CA 1
ATOM 1929 C C . TYR B 1 103 ? 1.969 92.215 61.205 1.00 117.51 108 TYR B C 1
ATOM 1930 O O . TYR B 1 103 ? 3.018 91.862 61.750 1.00 118.29 108 TYR B O 1
ATOM 1939 N N . PHE B 1 104 ? 0.960 92.774 61.857 1.00 118.06 109 PHE B N 1
ATOM 1940 C CA . PHE B 1 104 ? 0.960 92.950 63.298 1.00 114.83 109 PHE B CA 1
ATOM 1941 C C . PHE B 1 104 ? 0.057 91.890 63.920 1.00 117.15 109 PHE B C 1
ATOM 1942 O O . PHE B 1 104 ? -0.952 91.503 63.324 1.00 122.96 109 PHE B O 1
ATOM 1950 N N . VAL B 1 105 ? 0.414 91.417 65.109 1.00 116.32 110 VAL B N 1
ATOM 1951 C CA . VAL B 1 105 ? -0.488 90.571 65.888 1.00 116.39 110 VAL B CA 1
ATOM 1952 C C . VAL B 1 105 ? -0.708 91.260 67.224 1.00 125.18 110 VAL B C 1
ATOM 1953 O O . VAL B 1 105 ? -0.010 91.011 68.206 1.00 133.28 110 VAL B O 1
ATOM 1957 N N . CYS B 1 106 ? -1.694 92.141 67.239 1.00 127.08 111 CYS B N 1
ATOM 1958 C CA . CYS B 1 106 ? -1.841 93.115 68.301 1.00 129.20 111 CYS B CA 1
ATOM 1959 C C . CYS B 1 106 ? -3.153 92.914 69.058 1.00 135.17 111 CYS B C 1
ATOM 1960 O O . CYS B 1 106 ? -4.244 93.165 68.522 1.00 131.39 111 CYS B O 1
ATOM 1963 N N . ASN B 1 107 ? -3.037 92.463 70.305 1.00 136.63 112 ASN B N 1
ATOM 1964 C CA . ASN B 1 107 ? -4.199 92.077 71.103 1.00 138.54 112 ASN B CA 1
ATOM 1965 C C . ASN B 1 107 ? -5.055 91.031 70.411 1.00 131.20 112 ASN B C 1
ATOM 1966 O O . ASN B 1 107 ? -6.282 91.141 70.392 1.00 125.97 112 ASN B O 1
ATOM 1971 N N . GLU B 1 108 ? -4.379 90.036 69.834 1.00 126.43 113 GLU B N 1
ATOM 1972 C CA . GLU B 1 108 ? -5.002 88.890 69.173 1.00 118.62 113 GLU B CA 1
ATOM 1973 C C . GLU B 1 108 ? -5.584 89.205 67.780 1.00 119.18 113 GLU B C 1
ATOM 1974 O O . GLU B 1 108 ? -6.123 88.319 67.110 1.00 118.67 113 GLU B O 1
ATOM 1980 N N . ASN B 1 109 ? -5.464 90.457 67.340 1.00 115.11 114 ASN B N 1
ATOM 1981 C CA . ASN B 1 109 ? -5.919 90.840 66.003 1.00 109.00 114 ASN B CA 1
ATOM 1982 C C . ASN B 1 109 ? -4.763 90.838 65.023 1.00 114.13 114 ASN B C 1
ATOM 1983 O O . ASN B 1 109 ? -3.659 91.270 65.356 1.00 123.60 114 ASN B O 1
ATOM 1988 N N . ILE B 1 110 ? -5.011 90.367 63.810 1.00 106.89 115 ILE B N 1
ATOM 1989 C CA . ILE B 1 110 ? -3.970 90.371 62.797 1.00 107.83 115 ILE B CA 1
ATOM 1990 C C . ILE B 1 110 ? -4.363 91.264 61.626 1.00 112.01 115 ILE B C 1
ATOM 1991 O O . ILE B 1 110 ? -5.496 91.204 61.134 1.00 108.98 115 ILE B O 1
ATOM 1996 N N . TYR B 1 111 ? -3.427 92.105 61.198 1.00 110.67 116 TYR B N 1
ATOM 1997 C CA . TYR B 1 111 ? -3.643 92.959 60.043 1.00 108.97 116 TYR B CA 1
ATOM 1998 C C . TYR B 1 111 ? -2.298 93.361 59.455 1.00 112.56 116 TYR B C 1
ATOM 1999 O O . TYR B 1 111 ? -1.280 93.334 60.145 1.00 104.78 116 TYR B O 1
ATOM 2008 N N . MET B 1 112 ? -2.290 93.699 58.169 1.00 114.70 117 MET B N 1
ATOM 2009 C CA . MET B 1 112 ? -1.070 94.179 57.537 1.00 107.14 117 MET B CA 1
ATOM 2010 C C . MET B 1 112 ? -0.696 95.517 58.138 1.00 112.04 117 MET B C 1
ATOM 2011 O O . MET B 1 112 ? -1.554 96.385 58.326 1.00 110.53 117 MET B O 1
ATOM 2016 N N . ALA B 1 113 ? 0.586 95.673 58.449 1.00 116.69 118 ALA B N 1
ATOM 2017 C CA . ALA B 1 113 ? 1.099 96.942 58.938 1.00 117.02 118 ALA B CA 1
ATOM 2018 C C . ALA B 1 113 ? 1.095 97.924 57.781 1.00 115.04 118 ALA B C 1
ATOM 2019 O O . ALA B 1 113 ? 1.111 97.515 56.622 1.00 124.37 118 ALA B O 1
ATOM 2021 N N . PRO B 1 114 ? 1.061 99.226 58.088 1.00 133.33 119 PRO B N 1
ATOM 2022 C CA . PRO B 1 114 ? 1.280 100.242 57.053 1.00 134.02 119 PRO B CA 1
ATOM 2023 C C . PRO B 1 114 ? 2.629 100.003 56.379 1.00 138.85 119 PRO B C 1
ATOM 2024 O O . PRO B 1 114 ? 3.558 99.546 57.054 1.00 136.48 119 PRO B O 1
ATOM 2028 N N . ASN B 1 115 ? 2.739 100.306 55.087 1.00 144.06 120 ASN B N 1
ATOM 2029 C CA . ASN B 1 115 ? 3.983 100.089 54.349 1.00 153.07 120 ASN B CA 1
ATOM 2030 C C . ASN B 1 115 ? 5.232 100.678 55.000 1.00 152.79 120 ASN B C 1
ATOM 2031 O O . ASN B 1 115 ? 6.327 100.134 54.846 1.00 151.76 120 ASN B O 1
ATOM 2036 N N . ALA B 1 116 ? 5.063 101.775 55.734 1.00 148.67 121 ALA B N 1
ATOM 2037 C CA . ALA B 1 116 ? 6.176 102.413 56.435 1.00 141.56 121 ALA B CA 1
ATOM 2038 C C . ALA B 1 116 ? 6.942 101.443 57.342 1.00 143.85 121 ALA B C 1
ATOM 2039 O O . ALA B 1 116 ? 8.141 101.614 57.576 1.00 148.80 121 ALA B O 1
ATOM 2041 N N . TYR B 1 117 ? 6.257 100.420 57.843 1.00 138.84 122 TYR B N 1
ATOM 2042 C CA . TYR B 1 117 ? 6.909 99.444 58.709 1.00 140.19 122 TYR B CA 1
ATOM 2043 C C . TYR B 1 117 ? 7.636 98.355 57.916 1.00 140.74 122 TYR B C 1
ATOM 2044 O O . TYR B 1 117 ? 8.680 97.865 58.345 1.00 137.24 122 TYR B O 1
ATOM 2053 N N . THR B 1 118 ? 7.092 97.976 56.762 1.00 143.85 123 THR B N 1
ATOM 2054 C CA . THR B 1 118 ? 7.787 97.028 55.898 1.00 142.13 123 THR B CA 1
ATOM 2055 C C . THR B 1 118 ? 9.086 97.676 55.443 1.00 133.99 123 THR B C 1
ATOM 2056 O O . THR B 1 118 ? 10.159 97.081 55.515 1.00 125.92 123 THR B O 1
ATOM 2060 N N . LEU B 1 119 ? 8.962 98.917 54.998 1.00 130.68 124 LEU B N 1
ATOM 2061 C CA . LEU B 1 119 ? 10.085 99.707 54.543 1.00 130.42 124 LEU B CA 1
ATOM 2062 C C . LEU B 1 119 ? 11.155 99.770 55.638 1.00 130.01 124 LEU B C 1
ATOM 2063 O O . LEU B 1 119 ? 12.324 99.452 55.403 1.00 126.36 124 LEU B O 1
ATOM 2068 N N . LEU B 1 120 ? 10.740 100.153 56.839 1.00 130.54 125 LEU B N 1
ATOM 2069 C CA . LEU B 1 120 ? 11.635 100.177 57.987 1.00 129.38 125 LEU B CA 1
ATOM 2070 C C . LEU B 1 120 ? 12.258 98.810 58.222 1.00 130.50 125 LEU B C 1
ATOM 2071 O O . LEU B 1 120 ? 13.437 98.701 58.542 1.00 138.28 125 LEU B O 1
ATOM 2076 N N . ALA B 1 121 ? 11.459 97.768 58.047 1.00 133.01 126 ALA B N 1
ATOM 2077 C CA . ALA B 1 121 ? 11.925 96.401 58.242 1.00 134.79 126 ALA B CA 1
ATOM 2078 C C . ALA B 1 121 ? 12.989 95.981 57.228 1.00 136.37 126 ALA B C 1
ATOM 2079 O O . ALA B 1 121 ? 14.011 95.422 57.612 1.00 138.35 126 ALA B O 1
ATOM 2081 N N . THR B 1 122 ? 12.757 96.231 55.940 1.00 135.91 127 THR B N 1
ATOM 2082 C CA . THR B 1 122 ? 13.737 95.815 54.937 1.00 137.25 127 THR B CA 1
ATOM 2083 C C . THR B 1 122 ? 15.064 96.544 55.133 1.00 138.32 127 THR B C 1
ATOM 2084 O O . THR B 1 122 ? 16.129 95.926 55.117 1.00 134.23 127 THR B O 1
ATOM 2088 N N . ARG B 1 123 ? 14.989 97.856 55.333 1.00 132.85 128 ARG B N 1
ATOM 2089 C CA . ARG B 1 123 ? 16.186 98.672 55.418 1.00 130.33 128 ARG B CA 1
ATOM 2090 C C . ARG B 1 123 ? 17.032 98.300 56.639 1.00 138.41 128 ARG B C 1
ATOM 2091 O O . ARG B 1 123 ? 18.263 98.459 56.644 1.00 139.01 128 ARG B O 1
ATOM 2099 N N . MET B 1 124 ? 16.361 97.784 57.663 1.00 136.72 129 MET B N 1
ATOM 2100 C CA . MET B 1 124 ? 17.033 97.187 58.803 1.00 136.14 129 MET B CA 1
ATOM 2101 C C . MET B 1 124 ? 17.793 95.939 58.354 1.00 135.77 129 MET B C 1
ATOM 2102 O O . MET B 1 124 ? 18.953 95.743 58.706 1.00 135.36 129 MET B O 1
ATOM 2107 N N . LEU B 1 125 ? 17.139 95.105 57.553 1.00 141.24 130 LEU B N 1
ATOM 2108 C CA . LEU B 1 125 ? 17.749 93.861 57.094 1.00 143.95 130 LEU B CA 1
ATOM 2109 C C . LEU B 1 125 ? 18.917 94.091 56.130 1.00 143.85 130 LEU B C 1
ATOM 2110 O O . LEU B 1 125 ? 19.922 93.380 56.187 1.00 146.33 130 LEU B O 1
ATOM 2115 N N . ASN B 1 126 ? 18.781 95.077 55.248 1.00 137.97 131 ASN B N 1
ATOM 2116 C CA . ASN B 1 126 ? 19.863 95.432 54.341 1.00 138.89 131 ASN B CA 1
ATOM 2117 C C . ASN B 1 126 ? 21.109 95.813 55.125 1.00 146.33 131 ASN B C 1
ATOM 2118 O O . ASN B 1 126 ? 22.206 95.322 54.855 1.00 150.01 131 ASN B O 1
ATOM 2123 N N . ALA B 1 127 ? 20.927 96.701 56.098 1.00 140.81 132 ALA B N 1
ATOM 2124 C CA . ALA B 1 127 ? 22.037 97.185 56.896 1.00 128.13 132 ALA B CA 1
ATOM 2125 C C . ALA B 1 127 ? 22.715 96.017 57.593 1.00 128.64 132 ALA B C 1
ATOM 2126 O O . ALA B 1 127 ? 23.943 95.973 57.696 1.00 134.58 132 ALA B O 1
ATOM 2128 N N . THR B 1 128 ? 21.915 95.066 58.062 1.00 122.55 133 THR B N 1
ATOM 2129 C CA . THR B 1 128 ? 22.470 93.871 58.684 1.00 126.58 133 THR B CA 1
ATOM 2130 C C . THR B 1 128 ? 23.247 93.070 57.648 1.00 132.10 133 THR B C 1
ATOM 2131 O O . THR B 1 128 ? 24.414 92.720 57.851 1.00 128.87 133 THR B O 1
ATOM 2135 N N . TYR B 1 129 ? 22.589 92.792 56.528 1.00 135.36 134 TYR B N 1
ATOM 2136 C CA . TYR B 1 129 ? 23.210 92.030 55.454 1.00 136.13 134 TYR B CA 1
ATOM 2137 C C . TYR B 1 129 ? 24.492 92.695 54.948 1.00 134.57 134 TYR B C 1
ATOM 2138 O O . TYR B 1 129 ? 25.457 92.011 54.616 1.00 136.37 134 TYR B O 1
ATOM 2147 N N . CYS B 1 130 ? 24.494 94.023 54.890 1.00 132.34 135 CYS B N 1
ATOM 2148 C CA . CYS B 1 130 ? 25.668 94.759 54.446 1.00 136.27 135 CYS B CA 1
ATOM 2149 C C . CYS B 1 130 ? 26.833 94.448 55.364 1.00 144.88 135 CYS B C 1
ATOM 2150 O O . CYS B 1 130 ? 27.923 94.089 54.909 1.00 147.46 135 CYS B O 1
ATOM 2153 N N . PHE B 1 131 ? 26.574 94.578 56.662 1.00 140.62 136 PHE B N 1
ATOM 2154 C CA . PHE B 1 131 ? 27.562 94.317 57.691 1.00 136.42 136 PHE B CA 1
ATOM 2155 C C . PHE B 1 131 ? 28.123 92.908 57.584 1.00 141.00 136 PHE B C 1
ATOM 2156 O O . PHE B 1 131 ? 29.330 92.712 57.668 1.00 146.54 136 PHE B O 1
ATOM 2164 N N . GLN B 1 132 ? 27.249 91.926 57.406 1.00 140.89 137 GLN B N 1
ATOM 2165 C CA . GLN B 1 132 ? 27.698 90.549 57.285 1.00 148.65 137 GLN B CA 1
ATOM 2166 C C . GLN B 1 132 ? 28.559 90.362 56.033 1.00 154.95 137 GLN B C 1
ATOM 2167 O O . GLN B 1 132 ? 29.568 89.655 56.061 1.00 151.45 137 GLN B O 1
ATOM 2173 N N . LYS B 1 133 ? 28.174 91.014 54.939 1.00 165.94 138 LYS B N 1
ATOM 2174 C CA . LYS B 1 133 ? 28.923 90.889 53.692 1.00 173.82 138 LYS B CA 1
ATOM 2175 C C . LYS B 1 133 ? 30.292 91.547 53.851 1.00 163.48 138 LYS B C 1
ATOM 2176 O O . LYS B 1 133 ? 31.244 91.218 53.145 1.00 161.27 138 LYS B O 1
ATOM 2182 N N . ALA B 1 134 ? 30.385 92.472 54.797 1.00 155.19 139 ALA B N 1
ATOM 2183 C CA . ALA B 1 134 ? 31.667 93.069 55.133 1.00 153.36 139 ALA B CA 1
ATOM 2184 C C . ALA B 1 134 ? 32.491 92.078 55.946 1.00 156.62 139 ALA B C 1
ATOM 2185 O O . ALA B 1 134 ? 33.656 91.818 55.635 1.00 161.68 139 ALA B O 1
ATOM 2187 N N . LEU B 1 135 ? 31.862 91.511 56.974 1.00 151.03 140 LEU B N 1
ATOM 2188 C CA . LEU B 1 135 ? 32.512 90.577 57.894 1.00 148.34 140 LEU B CA 1
ATOM 2189 C C . LEU B 1 135 ? 33.020 89.285 57.227 1.00 157.43 140 LEU B C 1
ATOM 2190 O O . LEU B 1 135 ? 33.782 88.532 57.833 1.00 160.85 140 LEU B O 1
ATOM 2195 N N . THR B 1 136 ? 32.604 89.025 55.991 1.00 158.78 141 THR B N 1
ATOM 2196 C CA . THR B 1 136 ? 33.100 87.858 55.273 1.00 163.24 141 THR B CA 1
ATOM 2197 C C . THR B 1 136 ? 34.035 88.263 54.136 1.00 169.33 141 THR B C 1
ATOM 2198 O O . THR B 1 136 ? 34.539 87.414 53.404 1.00 171.11 141 THR B O 1
ATOM 2202 N N . LYS B 1 137 ? 34.264 89.565 53.998 1.00 175.36 142 LYS B N 1
ATOM 2203 C CA . LYS B 1 137 ? 35.113 90.084 52.931 1.00 186.38 142 LYS B CA 1
ATOM 2204 C C . LYS B 1 137 ? 36.577 90.119 53.371 1.00 193.96 142 LYS B C 1
ATOM 2205 O O . LYS B 1 137 ? 37.478 90.338 52.558 1.00 199.64 142 LYS B O 1
ATOM 2211 N N . ILE B 1 138 ? 36.811 89.886 54.659 1.00 192.97 143 ILE B N 1
ATOM 2212 C CA . ILE B 1 138 ? 38.161 89.955 55.210 1.00 195.76 143 ILE B CA 1
ATOM 2213 C C . ILE B 1 138 ? 38.811 88.590 55.381 1.00 204.07 143 ILE B C 1
ATOM 2214 O O . ILE B 1 138 ? 40.009 88.432 55.142 1.00 210.28 143 ILE B O 1
ATOM 2219 N N . GLU B 1 139 ? 38.021 87.605 55.796 1.00 204.12 144 GLU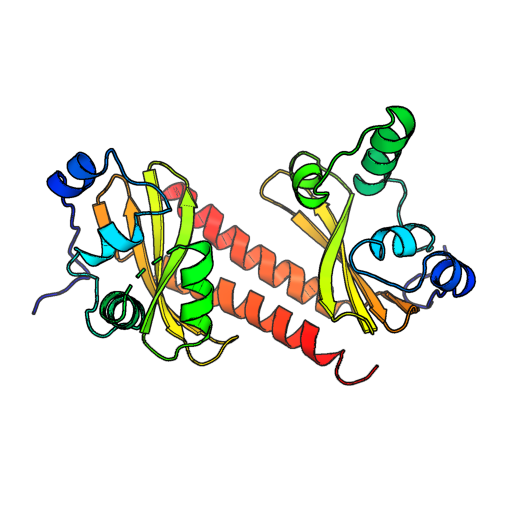 B N 1
ATOM 2220 C CA . GLU B 1 139 ? 38.548 86.277 56.083 1.00 205.88 144 GLU B CA 1
ATOM 2221 C C . GLU B 1 139 ? 38.883 85.504 54.814 1.00 211.57 144 GLU B C 1
ATOM 2222 O O . GLU B 1 139 ? 39.181 84.312 54.866 1.00 210.21 144 GLU B O 1
ATOM 2228 N N . LYS B 1 140 ? 38.830 86.188 53.675 1.00 219.57 145 LYS B N 1
ATOM 2229 C CA . LYS B 1 140 ? 39.245 85.597 52.412 1.00 228.54 145 LYS B CA 1
ATOM 2230 C C . LYS B 1 140 ? 40.730 85.864 52.166 1.00 239.93 145 LYS B C 1
ATOM 2231 O O . LYS B 1 140 ? 41.324 85.294 51.248 1.00 242.96 145 LYS B O 1
ATOM 2237 N N . PHE B 1 141 ? 41.329 86.727 52.987 1.00 246.17 146 PHE B N 1
ATOM 2238 C CA . PHE B 1 141 ? 42.757 87.035 52.852 1.00 252.95 146 PHE B CA 1
ATOM 2239 C C . PHE B 1 141 ? 43.649 87.026 54.120 1.00 254.24 146 PHE B C 1
ATOM 2240 O O . PHE B 1 141 ? 44.569 87.842 54.217 1.00 255.99 146 PHE B O 1
ATOM 2248 N N . PRO B 1 142 ? 43.408 86.112 55.086 1.00 247.99 147 PRO B N 1
ATOM 2249 C CA . PRO B 1 142 ? 44.383 86.116 56.183 1.00 242.04 147 PRO B CA 1
ATOM 2250 C C . PRO B 1 142 ? 45.721 85.520 55.752 1.00 241.02 147 PRO B C 1
ATOM 2251 O O . PRO B 1 142 ? 45.775 84.838 54.728 1.00 240.80 147 PRO B O 1
#

Foldseek 3Di:
DDDQQPDKDFDVVVQVVVVHDDPVCVVVLVCVDPVDDCFEPVVVVVVVCVVVVHDPPDPVVVCLQDFAWYKDWDDDDPPFKTKIWIWTAPHNLDIQTDFIWMCGNRMIGTDPCVVSVVVVVVSVVVVVVVVVVVPVD/DDDLQPDKDFDVVVQVVVVADDPFCVVVLVCVDPVHDCVAPVNVVVVVDTQVVVLQVVQVDFAWDKDWDDHDPDFKTKIWIWTHHHSQDIGTDWIWMCGNRMIGTDPVVVSVVVVVVSVVVSVVVVVVVVPVVDD

CATH classification: 3.10.450.580

InterPro domains:
  IPR007018 Mediator complex, subunit Med6 [PF04934] (14-150)
  IPR007018 Mediator complex, subunit Med6 [PTHR13104] (10-182)
  IPR016612 Mediator complex, subunit Med6, fungi [PIRSF013286] (9-214)
  IPR038566 Mediator complex, subunit Med6 superfamily [G3DSA:3.10.450.580] (7-144)

Solvent-accessible surface area: 15529 Å² total; per-residue (Å²): 208,98,79,42,95,83,52,118,34,117,57,57,114,32,10,154,88,76,66,25,17,106,42,144,16,0,31,91,0,1,22,96,8,58,8,23,24,130,181,1,17,17,22,99,17,81,81,82,32,115,173,73,92,110,136,47,57,90,57,79,57,35,2,114,167,43,87,22,39,0,1,15,40,51,11,85,96,84,100,113,2,0,0,0,10,45,8,49,31,83,66,116,111,47,14,111,6,61,22,2,6,8,0,18,57,48,30,0,56,55,10,83,101,54,28,13,86,46,1,29,154,42,28,83,10,18,31,72,2,62,117,16,0,83,151,50,154,212,95,83,41,95,88,55,126,45,114,72,42,118,28,9,131,76,83,69,22,14,98,27,122,18,0,28,68,0,0,8,80,7,58,8,20,28,124,178,0,12,12,21,68,32,92,134,140,142,140,69,71,67,43,53,38,56,0,90,171,55,98,20,53,0,0,15,37,49,30,96,82,78,92,127,6,1,0,0,6,58,11,60,26,89,80,117,112,49,19,109,8,75,24,0,8,2,0,15,64,53,39,0,60,58,7,76,119,59,22,20,90,38,4,33,121,45,59,86,16,52,87,46,11,67,125,12,5,53,114,13,51,134,132,81

Sequence (272 aa):
HMDLTSIQWRMPEWVQSMGGLRTENVLEYFSQSPFYSHKSNNEMLKMQSQFNALDLGDLNSQLKRLTGIQFVIIHERPPFLWVIQKQNRLNENEVKPLTVYFVCNENIYMAPNAYTLLATRMLNATYCFQKALTKIEHMDLTSIQWRMPEWVQSMGGLRTENVLEYFSQSPFYSHKSNNEMLKMQSDLGDLNSQLKRLTGIQFVIIHERPPFLWVIQKQNRLNENEVKPLTVYFVCNENIYMAPNAYTLLATRMLNATYCFQKALTKIEKFP

Nearest PDB structures (foldseek):
  4h61-assembly3_A  TM=1.007E+00  e=7.623E-27  Schizosaccharomyces pombe 972h-
  4h61-assembly3_B  TM=9.435E-01  e=4.101E-22  Schizosaccharomyces pombe 972h-
  5u0p-assembly1_F  TM=7.874E-01  e=5.188E-21  Schizosaccharomyces pombe
  5n9j-assembly1_S  TM=7.825E-01  e=1.999E-19  Schizosaccharomyces pombe
  5u0s-assembly1_F  TM=7.405E-01  e=4.000E-20  Schizosaccharomyces pombe

Organism: Schizosaccharomyces pombe (strain 972 / ATCC 24843) (NCBI:txid284812)

B-factor: mean 136.04, std 29.73, range [83.27, 423.44]

Radius of gyration: 22.11 Å; Cα contacts (8 Å, |Δi|>4): 401; chains: 2; bounding box: 65×44×49 Å

GO terms:
  GO:0003713 transcription coactivator activity (F, IDA)
  GO:0016592 mediator complex (C, IDA)
  GO:0060261 positive regulation of transcription initiation by RNA polymerase II (P, EXP)

Secondary structure (DSSP, 8-state):
---GGG--B--HHHHHHTTS--TTTHHHHHHTSTT--TTSHHHHHHHHHHHTT-----HHHHHHT--EEEEEEEEEETTTEEEEEEEEE-SSS-EEEEEEEEEETTEEEEPPHHHHHHHHHHHHHHHHHHHHHTT--/---GGG--B--HHHHHHTTS--HHHHHHHHTTSTT--TTSHHHHHHTT--HHHHHHHHHT--EEEEEEEEEETTTEEEEEEEEE-SSS-EEEEEEEEEETTEEEEPPHHHHHHHHHHHHHHHHHHHHHTSSTT--